Protein AF-0000000078798954 (afdb_homodimer)

Solvent-accessible surface area (backbone atoms only — not comparable to full-atom values): 11998 Å² total; per-residue (Å²): 131,78,80,70,76,71,85,32,37,26,30,42,37,41,38,50,44,61,58,60,88,45,74,67,35,38,48,46,46,52,49,44,52,50,53,41,43,74,72,61,33,40,80,77,45,95,49,29,32,35,30,84,22,79,26,63,68,54,39,49,54,54,51,52,52,54,65,71,58,51,46,78,61,37,38,41,35,39,41,69,43,43,54,67,51,55,64,60,29,46,28,21,54,20,81,40,82,37,83,62,72,49,76,73,53,55,58,67,75,98,131,78,81,69,80,70,82,40,39,27,31,41,39,41,38,49,46,62,57,61,87,44,73,68,34,38,48,47,47,52,50,44,52,51,53,41,44,75,72,59,32,40,80,77,42,94,50,28,31,36,31,85,23,79,27,64,66,56,39,48,55,54,51,52,53,54,64,72,59,51,46,79,61,36,37,39,34,38,39,69,43,42,54,67,51,54,64,60,28,48,27,21,53,19,82,40,80,38,81,61,70,50,76,72,54,56,56,68,76,99

Nearest PDB structures (foldseek):
  8q2n-assembly1_A  TM=9.046E-01  e=1.236E-08  Streptococcus thermophilus DGCC 7710
  5xvp-assembly1_E  TM=9.041E-01  e=3.745E-08  Enterococcus faecalis TX0027
  5zyf-assembly1_A  TM=8.960E-01  e=1.911E-07  Streptococcus pyogenes serotype M1
  6qxt-assembly1_W  TM=9.115E-01  e=2.324E-07  Streptococcus thermophilus
  8ia4-assembly1_B  TM=9.039E-01  e=5.789E-07  Treponema denticola ATCC 35405

pLDDT: mean 86.08, std 20.28, range [25.7, 98.62]

Organism: NCBI:txid997891

Structure (mmCIF, N/CA/C/O backbone):
data_AF-0000000078798954-model_v1
#
loop_
_entity.id
_entity.type
_entity.pdbx_description
1 polymer 'CRISPR-associated endoribonuclease Cas2'
#
loop_
_atom_site.group_PDB
_atom_site.id
_atom_site.type_symbol
_atom_site.label_atom_id
_atom_site.label_alt_id
_atom_site.label_comp_id
_atom_site.label_asym_id
_atom_site.label_entity_id
_atom_site.label_seq_id
_atom_site.pdbx_PDB_ins_code
_atom_site.Cartn_x
_atom_site.Cartn_y
_atom_site.Cartn_z
_atom_site.occupancy
_atom_site.B_iso_or_equiv
_atom_site.auth_seq_id
_atom_site.auth_comp_id
_atom_site.auth_asym_id
_atom_site.auth_atom_id
_atom_site.pdbx_PDB_model_num
ATOM 1 N N . MET A 1 1 ? -11.008 37.688 2.119 1 33.09 1 MET A N 1
ATOM 2 C CA . MET A 1 1 ? -10.711 36.781 1.025 1 33.09 1 MET A CA 1
ATOM 3 C C . MET A 1 1 ? -10.32 35.406 1.561 1 33.09 1 MET A C 1
ATOM 5 O O . MET A 1 1 ? -9.383 35.281 2.35 1 33.09 1 MET A O 1
ATOM 9 N N . ASP A 1 2 ? -11.297 34.469 1.824 1 34.78 2 ASP A N 1
ATOM 10 C CA . ASP A 1 2 ? -11.328 33.25 2.625 1 34.78 2 ASP A CA 1
ATOM 11 C C . ASP A 1 2 ? -10.172 32.312 2.264 1 34.78 2 ASP A C 1
ATOM 13 O O . ASP A 1 2 ? -9.844 32.156 1.088 1 34.78 2 ASP A O 1
ATOM 17 N N . ARG A 1 3 ? -9.008 32.375 2.84 1 40.38 3 ARG A N 1
ATOM 18 C CA . ARG A 1 3 ? -7.879 31.469 2.701 1 40.38 3 ARG A CA 1
ATOM 19 C C . ARG A 1 3 ? -8.344 30.078 2.279 1 40.38 3 ARG A C 1
ATOM 21 O O . ARG A 1 3 ? -9 29.375 3.053 1 40.38 3 ARG A O 1
ATOM 28 N N . PHE A 1 4 ? -8.812 29.875 1.09 1 40.47 4 PHE A N 1
ATOM 29 C CA . PHE A 1 4 ? -9.312 28.719 0.368 1 40.47 4 PHE A CA 1
ATOM 30 C C . PHE A 1 4 ? -8.617 27.438 0.839 1 40.47 4 PHE A C 1
ATOM 32 O O . PHE A 1 4 ? -7.426 27.453 1.146 1 40.47 4 PHE A O 1
ATOM 39 N N . SER A 1 5 ? -9.281 26.531 1.544 1 41.59 5 SER A N 1
ATOM 40 C CA . SER A 1 5 ? -9.047 25.203 2.125 1 41.59 5 SER A CA 1
ATOM 41 C C . SER A 1 5 ? -8.227 24.328 1.188 1 41.59 5 SER A C 1
ATOM 43 O O . SER A 1 5 ? -8.773 23.703 0.275 1 41.59 5 SER A O 1
ATOM 45 N N . GLU A 1 6 ? -7.508 24.891 0.322 1 42.75 6 GLU A N 1
ATOM 46 C CA . GLU A 1 6 ? -6.574 24.172 -0.541 1 42.75 6 GLU A CA 1
ATOM 47 C C . GLU A 1 6 ? -6.277 22.766 0.006 1 42.75 6 GLU A C 1
ATOM 49 O O . GLU A 1 6 ? -5.852 21.891 -0.737 1 42.75 6 GLU A O 1
ATOM 54 N N . TYR A 1 7 ? -5.945 22.719 1.283 1 50.19 7 TYR A N 1
ATOM 55 C CA . TYR A 1 7 ? -5.301 21.672 2.07 1 50.19 7 TYR A CA 1
ATOM 56 C C . TYR A 1 7 ? -6.129 20.391 2.059 1 50.19 7 TYR A C 1
ATOM 58 O O . TYR A 1 7 ? -5.902 19.484 2.869 1 50.19 7 TYR A O 1
ATOM 66 N N . ARG A 1 8 ? -7.383 20.438 1.379 1 60.72 8 ARG A N 1
ATOM 67 C CA . ARG A 1 8 ? -8.391 19.453 1.76 1 60.72 8 ARG A CA 1
ATOM 68 C C . ARG A 1 8 ? -8.375 18.266 0.805 1 60.72 8 ARG A C 1
ATOM 70 O O . ARG A 1 8 ? -9.164 17.328 0.959 1 60.72 8 ARG A O 1
ATOM 77 N N . ILE A 1 9 ? -7.605 18.453 -0.349 1 69.31 9 ILE A N 1
ATOM 78 C CA . ILE A 1 9 ? -7.641 17.312 -1.25 1 69.31 9 ILE A CA 1
ATOM 79 C C . ILE A 1 9 ? -6.859 16.156 -0.638 1 69.31 9 ILE A C 1
ATOM 81 O O . ILE A 1 9 ? -5.746 16.328 -0.14 1 69.31 9 ILE A O 1
ATOM 85 N N . MET A 1 10 ? -7.613 15.07 -0.651 1 90.44 10 MET A N 1
ATOM 86 C CA . MET A 1 10 ? -7 13.891 -0.046 1 90.44 10 MET A CA 1
ATOM 87 C C . MET A 1 10 ? -7.125 12.688 -0.967 1 90.44 10 MET A C 1
ATOM 89 O O . MET A 1 10 ? -7.883 12.711 -1.938 1 90.44 10 MET A O 1
ATOM 93 N N . TRP A 1 11 ? -6.164 11.859 -0.833 1 94.81 11 TRP A N 1
ATOM 94 C CA . TRP A 1 11 ? -6.223 10.547 -1.478 1 94.81 11 TRP A CA 1
ATOM 95 C C . TRP A 1 11 ? -6.574 9.461 -0.47 1 94.81 11 TRP A C 1
ATOM 97 O O . TRP A 1 11 ? -6.062 9.461 0.653 1 94.81 11 TRP A O 1
ATOM 107 N N . VAL A 1 12 ? -7.516 8.609 -0.979 1 97.5 12 VAL A N 1
ATOM 108 C CA . VAL A 1 12 ? -7.773 7.395 -0.216 1 97.5 12 VAL A CA 1
ATOM 109 C C . VAL A 1 12 ? -7.059 6.215 -0.87 1 97.5 12 VAL A C 1
ATOM 111 O O . VAL A 1 12 ? -7.191 5.992 -2.076 1 97.5 12 VAL A O 1
ATOM 114 N N . LEU A 1 13 ? -6.281 5.543 -0.102 1 98 13 LEU A N 1
ATOM 115 C CA . LEU A 1 13 ? -5.641 4.312 -0.547 1 98 13 LEU A CA 1
ATOM 116 C C . LEU A 1 13 ? -6.281 3.096 0.114 1 98 13 LEU A C 1
ATOM 118 O O . LEU A 1 13 ? -6.484 3.08 1.33 1 98 13 LEU A O 1
ATOM 122 N N . VAL A 1 14 ? -6.629 2.145 -0.672 1 98.5 14 VAL A N 1
ATOM 123 C CA . VAL A 1 14 ? -7.094 0.85 -0.186 1 98.5 14 VAL A CA 1
ATOM 124 C C . VAL A 1 14 ? -6.074 -0.231 -0.54 1 98.5 14 VAL A C 1
ATOM 126 O O . VAL A 1 14 ? -5.754 -0.43 -1.715 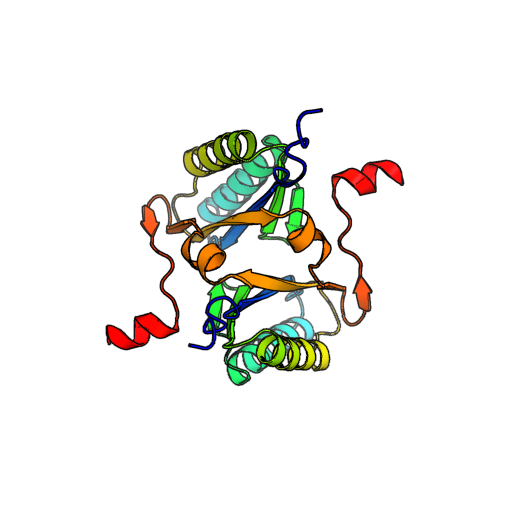1 98.5 14 VAL A O 1
ATOM 129 N N . LEU A 1 15 ? -5.512 -0.847 0.485 1 97.94 15 LEU A N 1
ATOM 130 C CA . LEU A 1 15 ? -4.582 -1.958 0.325 1 97.94 15 LEU A CA 1
ATOM 131 C C . LEU A 1 15 ? -5.188 -3.256 0.846 1 97.94 15 LEU A C 1
ATOM 133 O O . LEU A 1 15 ? -5.883 -3.256 1.866 1 97.94 15 LEU A O 1
ATOM 137 N N . PHE A 1 16 ? -4.957 -4.332 0.118 1 98 16 PHE A N 1
ATOM 138 C CA . PHE A 1 16 ? -5.582 -5.551 0.618 1 98 16 PHE A CA 1
ATOM 139 C C . PHE A 1 16 ? -4.73 -6.77 0.278 1 98 16 PHE A C 1
ATOM 141 O O . PHE A 1 16 ? -3.943 -6.742 -0.669 1 98 16 PHE A O 1
ATOM 148 N N . ASP A 1 17 ? -4.859 -7.742 1.112 1 97.06 17 ASP A N 1
ATOM 149 C CA . ASP A 1 17 ? -4.324 -9.094 0.973 1 97.06 17 ASP A CA 1
ATOM 150 C C . ASP A 1 17 ? -5.422 -10.141 1.156 1 97.06 17 ASP A C 1
ATOM 152 O O . ASP A 1 17 ? -5.777 -10.477 2.285 1 97.06 17 ASP A O 1
ATOM 156 N N . LEU A 1 18 ? -5.883 -10.594 0.022 1 97.5 18 LEU A N 1
ATOM 157 C CA . LEU A 1 18 ? -7.027 -11.5 0.031 1 97.5 18 LEU A CA 1
ATOM 158 C C . LEU A 1 18 ? -6.629 -12.883 -0.473 1 97.5 18 LEU A C 1
ATOM 160 O O . LEU A 1 18 ? -5.828 -13 -1.403 1 97.5 18 LEU A O 1
ATOM 164 N N . PRO A 1 19 ? -7.176 -13.883 0.14 1 96.88 19 PRO A N 1
ATOM 165 C CA . PRO A 1 19 ? -6.895 -15.227 -0.371 1 96.88 19 PRO A CA 1
ATOM 166 C C . PRO A 1 19 ? -7.508 -15.477 -1.747 1 96.88 19 PRO A C 1
ATOM 168 O O . PRO A 1 19 ? -8.531 -14.875 -2.09 1 96.88 19 PRO A O 1
ATOM 171 N N . THR A 1 20 ? -6.824 -16.281 -2.508 1 95.88 20 THR A N 1
ATOM 172 C CA . THR A 1 20 ? -7.336 -16.594 -3.84 1 95.88 20 THR A CA 1
ATOM 173 C C . THR A 1 20 ? -7.188 -18.078 -4.145 1 95.88 20 THR A C 1
ATOM 175 O O . THR A 1 20 ? -7.113 -18.469 -5.309 1 95.88 20 THR A O 1
ATOM 178 N N . GLU A 1 21 ? -7.102 -18.906 -3.248 1 94.75 21 GLU A N 1
ATOM 179 C CA . GLU A 1 21 ? -6.797 -20.328 -3.393 1 94.75 21 GLU A CA 1
ATOM 180 C C . GLU A 1 21 ? -8.023 -21.125 -3.828 1 94.75 21 GLU A C 1
ATOM 182 O O . GLU A 1 21 ? -7.906 -22.156 -4.477 1 94.75 21 GLU A O 1
ATOM 187 N N . THR A 1 22 ? -9.203 -20.734 -3.424 1 97.19 22 THR A N 1
ATOM 188 C CA . THR A 1 22 ? -10.445 -21.422 -3.783 1 97.19 22 THR A CA 1
ATOM 189 C C . THR A 1 22 ? -11.266 -20.578 -4.75 1 97.19 22 THR A C 1
ATOM 191 O O . THR A 1 22 ? -11.008 -19.375 -4.906 1 97.19 22 THR A O 1
ATOM 194 N N . LYS A 1 23 ? -12.188 -21.203 -5.465 1 97.12 23 LYS A N 1
ATOM 195 C CA . LYS A 1 23 ? -13.086 -20.484 -6.363 1 97.12 23 LYS A CA 1
ATOM 196 C C . LYS A 1 23 ? -13.828 -19.375 -5.621 1 97.12 23 LYS A C 1
ATOM 198 O O . LYS A 1 23 ? -14 -18.266 -6.152 1 97.12 23 LYS A O 1
ATOM 203 N N . LYS A 1 24 ? -14.266 -19.688 -4.461 1 97.19 24 LYS A N 1
ATOM 204 C CA . LYS A 1 24 ? -14.977 -18.703 -3.637 1 97.19 24 LYS A CA 1
ATOM 205 C C . LYS A 1 24 ? -14.086 -17.516 -3.303 1 97.19 24 LYS A C 1
ATOM 207 O O . LYS A 1 24 ? -14.531 -16.359 -3.373 1 97.19 24 LYS A O 1
ATOM 212 N N . ASP A 1 25 ? -12.867 -17.797 -2.908 1 96.69 25 ASP A N 1
ATOM 213 C CA . ASP A 1 25 ? -11.914 -16.734 -2.588 1 96.69 25 ASP A CA 1
ATOM 214 C C . ASP A 1 25 ? -11.656 -15.844 -3.801 1 96.69 25 ASP A C 1
ATOM 216 O O . ASP A 1 25 ? -11.602 -14.617 -3.676 1 96.69 25 ASP A O 1
ATOM 220 N N . LYS A 1 26 ? -11.484 -16.484 -4.934 1 97.5 26 LYS A N 1
ATOM 221 C CA . LYS A 1 26 ? -11.219 -15.742 -6.164 1 97.5 26 LYS A CA 1
ATOM 222 C C . LYS A 1 26 ? -12.391 -14.828 -6.512 1 97.5 26 LYS A C 1
ATOM 224 O O . LYS A 1 26 ? -12.195 -13.695 -6.949 1 97.5 26 LYS A O 1
ATOM 229 N N . LYS A 1 27 ? -13.539 -15.336 -6.379 1 98.12 27 LYS A N 1
ATOM 230 C CA . LYS A 1 27 ? -14.727 -14.531 -6.641 1 98.12 27 LYS A CA 1
ATOM 231 C C . LYS A 1 27 ? -14.789 -13.328 -5.695 1 98.12 27 LYS A C 1
ATOM 233 O O . LYS A 1 27 ? -15.07 -12.211 -6.125 1 98.12 27 LYS A O 1
ATOM 238 N N . ALA A 1 28 ? -14.562 -13.547 -4.402 1 97.5 28 ALA A N 1
ATOM 239 C CA . ALA A 1 28 ? -14.578 -12.469 -3.424 1 97.5 28 ALA A CA 1
ATOM 240 C C . ALA A 1 28 ? -13.547 -11.398 -3.777 1 97.5 28 ALA A C 1
ATOM 242 O O . ALA A 1 28 ? -13.82 -10.203 -3.66 1 97.5 28 ALA A O 1
ATOM 243 N N . TYR A 1 29 ? -12.438 -11.875 -4.176 1 97.81 29 TYR A N 1
ATOM 244 C CA . TYR A 1 29 ? -11.367 -10.992 -4.625 1 97.81 29 TYR A CA 1
ATOM 245 C C . TYR A 1 29 ? -11.82 -10.141 -5.809 1 97.81 29 TYR A C 1
ATOM 247 O O . TYR A 1 29 ? -11.672 -8.922 -5.797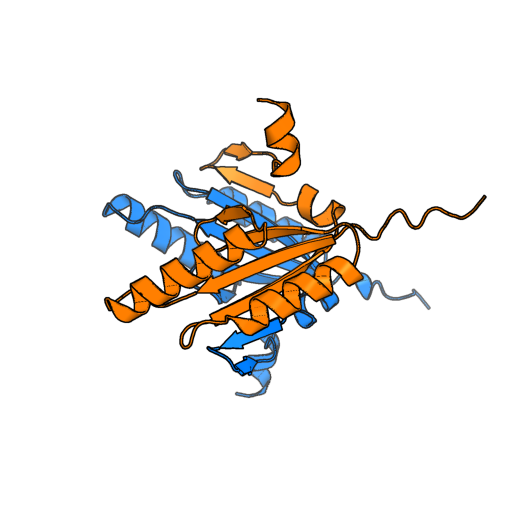 1 97.81 29 TYR A O 1
ATOM 255 N N . THR A 1 30 ? -12.312 -10.812 -6.801 1 98.06 30 THR A N 1
ATOM 256 C CA . THR A 1 30 ? -12.766 -10.141 -8.016 1 98.06 30 THR A CA 1
ATOM 257 C C . THR A 1 30 ? -13.891 -9.156 -7.707 1 98.06 30 THR A C 1
ATOM 259 O O . THR A 1 30 ? -13.883 -8.023 -8.195 1 98.06 30 THR A O 1
ATOM 262 N N . ASP A 1 31 ? -14.82 -9.57 -6.906 1 98.38 31 ASP A N 1
ATOM 263 C CA . ASP A 1 31 ? -15.93 -8.703 -6.527 1 98.38 31 ASP A CA 1
ATOM 264 C C . ASP A 1 31 ? -15.43 -7.461 -5.793 1 98.38 31 ASP A C 1
ATOM 266 O O . ASP A 1 31 ? -15.914 -6.355 -6.035 1 98.38 31 ASP A O 1
ATOM 270 N N . PHE A 1 32 ? -14.523 -7.672 -4.883 1 98.5 32 PHE A N 1
ATOM 271 C CA . PHE A 1 32 ? -13.969 -6.551 -4.129 1 98.5 32 PHE A CA 1
ATOM 272 C C . PHE A 1 32 ? -13.352 -5.523 -5.066 1 98.5 32 PHE A C 1
ATOM 274 O O . PHE A 1 32 ? -13.641 -4.328 -4.961 1 98.5 32 PHE A O 1
ATOM 281 N N . ARG A 1 33 ? -12.57 -6.004 -5.98 1 98.19 33 ARG A N 1
ATOM 282 C CA . ARG A 1 33 ? -11.922 -5.133 -6.949 1 98.19 33 ARG A CA 1
ATOM 283 C C . ARG A 1 33 ? -12.953 -4.383 -7.789 1 98.19 33 ARG A C 1
ATOM 285 O O . ARG A 1 33 ? -12.82 -3.178 -8.008 1 98.19 33 ARG A O 1
ATOM 292 N N . LYS A 1 34 ? -13.891 -5.098 -8.266 1 98.5 34 LYS A N 1
ATOM 293 C CA . LYS A 1 34 ? -14.93 -4.492 -9.102 1 98.5 34 LYS A CA 1
ATOM 294 C C . LYS A 1 34 ? -15.695 -3.424 -8.328 1 98.5 34 LYS A C 1
ATOM 296 O O . LYS A 1 34 ? -16.016 -2.367 -8.875 1 98.5 34 LYS A O 1
ATOM 301 N N . ASN A 1 35 ? -16.031 -3.689 -7.078 1 98.62 35 ASN A N 1
ATOM 302 C CA . ASN A 1 35 ? -16.734 -2.719 -6.25 1 98.62 35 ASN A CA 1
ATOM 303 C C . ASN A 1 35 ? -15.914 -1.45 -6.047 1 98.62 35 ASN A C 1
ATOM 305 O O . ASN A 1 35 ? -16.453 -0.344 -6.059 1 98.62 35 ASN A O 1
ATOM 309 N N . LEU A 1 36 ? -14.602 -1.641 -5.84 1 98.56 36 LEU A N 1
ATOM 310 C CA . LEU A 1 36 ? -13.719 -0.484 -5.727 1 98.56 36 LEU A CA 1
ATOM 311 C C . LEU A 1 36 ? -13.758 0.354 -7 1 98.56 36 LEU A C 1
ATOM 313 O O . LEU A 1 36 ? -13.914 1.576 -6.941 1 98.56 36 LEU A O 1
ATOM 317 N N . GLN A 1 37 ? -13.648 -0.293 -8.117 1 98.19 37 GLN A N 1
ATOM 318 C CA . GLN A 1 37 ? -13.641 0.393 -9.406 1 98.19 37 GLN A CA 1
ATOM 319 C C . GLN A 1 37 ? -14.961 1.104 -9.664 1 98.19 37 GLN A C 1
ATOM 321 O O . GLN A 1 37 ? -14.977 2.23 -10.164 1 98.19 37 GLN A O 1
ATOM 326 N N . LYS A 1 38 ? -16.016 0.472 -9.32 1 98.12 38 LYS A N 1
ATOM 327 C CA . LYS A 1 38 ? -17.344 1.062 -9.492 1 98.12 38 LYS A CA 1
ATOM 328 C C . LYS A 1 38 ? -17.469 2.348 -8.68 1 98.12 38 LYS A C 1
ATOM 330 O O . LYS A 1 38 ? -18.203 3.264 -9.07 1 98.12 38 LYS A O 1
ATOM 335 N N . ASP A 1 39 ? -16.75 2.379 -7.578 1 97.81 39 ASP A N 1
ATOM 336 C CA . ASP A 1 39 ? -16.844 3.547 -6.707 1 97.81 39 ASP A CA 1
ATOM 337 C C . ASP A 1 39 ? -15.812 4.605 -7.109 1 97.81 39 ASP A C 1
ATOM 339 O O . ASP A 1 39 ? -15.594 5.574 -6.375 1 97.81 39 ASP A O 1
ATOM 343 N N . GLY A 1 40 ? -15.047 4.336 -8.148 1 97.19 40 GLY A N 1
ATOM 344 C CA . GLY A 1 40 ? -14.18 5.363 -8.703 1 97.19 40 GLY A CA 1
ATOM 345 C C . GLY A 1 40 ? -12.727 5.199 -8.312 1 97.19 40 GLY A C 1
ATOM 346 O O . GLY A 1 40 ? -11.898 6.062 -8.602 1 97.19 40 GLY A O 1
ATOM 347 N N . PHE A 1 41 ? -12.461 4.137 -7.602 1 98 41 PHE A N 1
ATOM 348 C CA . PHE A 1 41 ? -11.055 3.859 -7.328 1 98 41 PHE A CA 1
ATOM 349 C C . PHE A 1 41 ? -10.336 3.4 -8.594 1 98 41 PHE A C 1
ATOM 351 O O . PHE A 1 41 ? -10.922 2.695 -9.422 1 98 41 PHE A O 1
ATOM 358 N N . THR A 1 42 ? -9.109 3.74 -8.672 1 97.25 42 THR A N 1
ATOM 359 C CA . THR A 1 42 ? -8.258 3.293 -9.766 1 97.25 42 THR A CA 1
ATOM 360 C C . THR A 1 42 ? -7.18 2.344 -9.258 1 97.25 42 THR A C 1
ATOM 362 O O . THR A 1 42 ? -6.617 2.553 -8.18 1 97.25 42 THR A O 1
ATOM 365 N N . MET A 1 43 ? -6.965 1.386 -10.117 1 96.69 43 MET A N 1
ATOM 366 C CA . MET A 1 43 ? -5.922 0.43 -9.75 1 96.69 43 MET A CA 1
ATOM 367 C C . MET A 1 43 ? -4.539 1.069 -9.836 1 96.69 43 MET A C 1
ATOM 369 O O . MET A 1 43 ? -4.133 1.528 -10.906 1 96.69 43 MET A O 1
ATOM 373 N N . PHE A 1 44 ? -3.82 1.104 -8.734 1 95.19 44 PHE A N 1
ATOM 374 C CA . PHE A 1 44 ? -2.447 1.588 -8.664 1 95.19 44 PHE A CA 1
ATOM 375 C C . PHE A 1 44 ? -1.46 0.436 -8.812 1 95.19 44 PHE A C 1
ATOM 377 O O . PHE A 1 44 ? -0.472 0.548 -9.547 1 95.19 44 PHE A O 1
ATOM 384 N N . GLN A 1 45 ? -1.727 -0.619 -8.086 1 94.94 45 GLN A N 1
ATOM 385 C CA . GLN A 1 45 ? -1.129 -1.947 -8.164 1 94.94 45 GLN A CA 1
ATOM 386 C C . GLN A 1 45 ? -2.186 -3.037 -8.008 1 94.94 45 GLN A C 1
ATOM 388 O O . GLN A 1 45 ? -3.35 -2.742 -7.723 1 94.94 45 GLN A O 1
ATOM 393 N N . PHE A 1 46 ? -1.781 -4.238 -8.164 1 93.5 46 PHE A N 1
ATOM 394 C CA . PHE A 1 46 ? -2.77 -5.309 -8.172 1 93.5 46 PHE A CA 1
ATOM 395 C C . PHE A 1 46 ? -3.586 -5.301 -6.883 1 93.5 46 PHE A C 1
ATOM 397 O O . PHE A 1 46 ? -4.781 -5.602 -6.898 1 93.5 46 PHE A O 1
ATOM 404 N N . SER A 1 47 ? -2.973 -4.961 -5.785 1 96 47 SER A N 1
ATOM 405 C CA . SER A 1 47 ? -3.707 -5.023 -4.523 1 96 47 SER A CA 1
ATOM 406 C C . SER A 1 47 ? -3.771 -3.656 -3.854 1 96 47 SER A C 1
ATOM 408 O O . SER A 1 47 ? -3.973 -3.562 -2.643 1 96 47 SER A O 1
ATOM 410 N N . ILE A 1 48 ? -3.586 -2.666 -4.625 1 97.44 48 ILE A N 1
ATOM 411 C CA . ILE A 1 48 ? -3.652 -1.305 -4.109 1 97.44 48 ILE A CA 1
ATOM 412 C C . ILE A 1 48 ? -4.477 -0.433 -5.055 1 97.44 48 ILE A C 1
ATOM 414 O O . ILE A 1 48 ? -4.148 -0.311 -6.238 1 97.44 48 ILE A O 1
ATOM 418 N N . TYR A 1 49 ? -5.484 0.17 -4.527 1 98.19 49 TYR A N 1
ATOM 419 C CA . TYR A 1 49 ? -6.348 1.078 -5.273 1 98.19 49 TYR A CA 1
ATOM 420 C C . TYR A 1 49 ? -6.363 2.461 -4.637 1 98.19 49 TYR A C 1
ATOM 422 O O . TYR A 1 49 ? -6.273 2.59 -3.414 1 98.19 49 TYR A O 1
ATOM 430 N N . VAL A 1 50 ? -6.512 3.453 -5.48 1 97.75 50 VAL A N 1
ATOM 431 C CA . VAL A 1 50 ? -6.453 4.824 -4.98 1 97.75 50 VAL A CA 1
ATOM 432 C C . VAL A 1 50 ? -7.613 5.633 -5.551 1 97.75 50 VAL A C 1
ATOM 434 O O . VAL A 1 50 ? -8.102 5.344 -6.645 1 97.75 50 VAL A O 1
ATOM 437 N N . ARG A 1 51 ? -7.992 6.645 -4.816 1 97 51 ARG A N 1
ATOM 438 C CA . ARG A 1 51 ? -9.047 7.555 -5.242 1 97 51 ARG A CA 1
ATOM 439 C C . ARG A 1 51 ? -8.781 8.977 -4.754 1 97 51 ARG A C 1
ATOM 441 O O . ARG A 1 51 ? -8.562 9.195 -3.561 1 97 51 ARG A O 1
ATOM 448 N N . HIS A 1 52 ? -8.82 9.82 -5.719 1 95.56 52 HIS A N 1
ATOM 449 C CA . HIS A 1 52 ? -8.727 11.234 -5.371 1 95.56 52 HIS A CA 1
ATOM 450 C C . HIS A 1 52 ? -10.047 11.75 -4.809 1 95.56 52 HIS A C 1
ATOM 452 O O . HIS A 1 52 ? -11.117 11.43 -5.332 1 95.56 52 HIS A O 1
ATOM 458 N N . CYS A 1 53 ? -9.977 12.406 -3.734 1 94.88 53 CYS A N 1
ATOM 459 C CA . CYS A 1 53 ? -11.156 12.977 -3.098 1 94.88 53 CYS A CA 1
ATOM 460 C C . CYS A 1 53 ? -10.984 14.477 -2.887 1 94.88 53 CYS A C 1
ATOM 462 O O . CYS A 1 53 ? -9.945 14.93 -2.406 1 94.88 53 CYS A O 1
ATOM 464 N N . ALA A 1 54 ? -12.008 15.242 -3.141 1 90.19 54 ALA A N 1
ATOM 465 C CA . ALA A 1 54 ? -11.969 16.703 -3.129 1 90.19 54 ALA A CA 1
ATOM 466 C C . ALA A 1 54 ? -11.898 17.234 -1.701 1 90.19 54 ALA A C 1
ATOM 468 O O . ALA A 1 54 ? -11.5 18.375 -1.48 1 90.19 54 ALA A O 1
ATOM 469 N N . SER A 1 55 ? -12.375 16.406 -0.742 1 88.31 55 SER A N 1
ATOM 470 C CA . SER A 1 55 ? -12.391 16.828 0.654 1 88.31 55 SER A CA 1
ATOM 471 C C . SER A 1 55 ? -12.336 15.633 1.597 1 88.31 55 SER A C 1
ATOM 473 O O . SER A 1 55 ? -12.492 14.492 1.166 1 88.31 55 SER A O 1
ATOM 475 N N . SER A 1 56 ? -12.031 15.953 2.832 1 89.56 56 SER A N 1
ATOM 476 C CA . SER A 1 56 ? -12.039 14.914 3.857 1 89.56 56 SER A CA 1
ATOM 477 C C . SER A 1 56 ? -13.422 14.289 4.008 1 89.56 56 SER A C 1
ATOM 479 O O . SER A 1 56 ? -13.547 13.094 4.277 1 89.56 56 SER A O 1
ATOM 481 N N . GLU A 1 57 ? -14.453 15.117 3.891 1 91.44 57 GLU A N 1
ATOM 482 C CA . GLU A 1 57 ? -15.82 14.602 3.971 1 91.44 57 GLU A CA 1
ATOM 483 C C . GLU A 1 57 ? -16.109 13.625 2.836 1 91.44 57 GLU A C 1
ATOM 485 O O . GLU A 1 57 ? -16.734 12.586 3.049 1 91.44 57 GLU A O 1
ATOM 490 N N . ASN A 1 58 ? -15.711 14.047 1.651 1 94.38 58 ASN A N 1
ATOM 491 C CA . ASN A 1 58 ? -15.852 13.156 0.5 1 94.38 58 ASN A CA 1
ATOM 492 C C . ASN A 1 58 ? -15.102 11.844 0.706 1 94.38 58 ASN A C 1
ATOM 494 O O . ASN A 1 58 ? -15.617 10.773 0.383 1 94.38 58 ASN A O 1
ATOM 498 N N . ALA A 1 59 ? -13.898 11.961 1.214 1 95.06 59 ALA A N 1
ATOM 499 C CA . ALA A 1 59 ? -13.094 10.781 1.504 1 95.06 59 ALA A CA 1
ATOM 500 C C . ALA A 1 59 ? -13.82 9.852 2.477 1 95.06 59 ALA A C 1
ATOM 502 O O . ALA A 1 59 ? -13.859 8.633 2.271 1 95.06 59 ALA A O 1
ATOM 503 N N . THR A 1 60 ? -14.398 10.398 3.479 1 95.12 60 THR A N 1
ATOM 504 C CA . THR A 1 60 ? -15.094 9.625 4.5 1 95.12 60 THR A CA 1
ATOM 505 C C . THR A 1 60 ? -16.266 8.852 3.891 1 95.12 60 THR A C 1
ATOM 507 O O . THR A 1 60 ? -16.516 7.711 4.27 1 95.12 60 THR A O 1
ATOM 510 N N . VAL A 1 61 ? -16.969 9.445 2.979 1 96.69 61 VAL A N 1
ATOM 511 C CA . VAL A 1 61 ? -18.078 8.797 2.291 1 96.69 61 VAL A CA 1
ATOM 512 C C . VAL A 1 61 ? -17.578 7.535 1.587 1 96.69 61 VAL A C 1
ATOM 514 O O . VAL A 1 61 ? -18.172 6.457 1.735 1 96.69 61 VAL A O 1
ATOM 517 N N . HIS A 1 62 ? -16.5 7.695 0.866 1 97.5 62 HIS A N 1
ATOM 518 C CA . HIS A 1 62 ? -15.977 6.566 0.103 1 97.5 62 HIS A CA 1
ATOM 519 C C . HIS A 1 62 ? -15.336 5.531 1.019 1 97.5 62 HIS A C 1
ATOM 521 O O . HIS A 1 62 ? -15.414 4.328 0.753 1 97.5 62 HIS A O 1
ATOM 527 N N . ILE A 1 63 ? -14.711 5.938 2.062 1 97.25 63 ILE A N 1
ATOM 528 C CA . ILE A 1 63 ? -14.172 5.016 3.051 1 97.25 63 ILE A CA 1
ATOM 529 C C . ILE A 1 63 ? -15.297 4.172 3.645 1 97.25 63 ILE A C 1
ATOM 531 O O . ILE A 1 63 ? -15.18 2.945 3.738 1 97.25 63 ILE A O 1
ATOM 535 N N . ASN A 1 64 ? -16.375 4.832 3.982 1 97.5 64 ASN A N 1
ATOM 536 C CA . ASN A 1 64 ? -17.516 4.117 4.539 1 97.5 64 ASN A CA 1
ATOM 537 C C . ASN A 1 64 ? -18.109 3.133 3.535 1 97.5 64 ASN A C 1
ATOM 539 O O . ASN A 1 64 ? -18.547 2.047 3.912 1 97.5 64 ASN A O 1
ATOM 543 N N . ARG A 1 65 ? -18.156 3.527 2.332 1 97.88 65 ARG A N 1
ATOM 544 C CA . ARG A 1 65 ? -18.641 2.625 1.293 1 97.88 65 ARG A CA 1
ATOM 545 C C . ARG A 1 65 ? -17.75 1.392 1.179 1 97.88 65 ARG A C 1
ATOM 547 O O . ARG A 1 65 ? -18.25 0.266 1.102 1 97.88 65 ARG A O 1
ATOM 554 N N . VAL A 1 66 ? -16.469 1.556 1.154 1 98.25 66 VAL A N 1
ATOM 555 C CA . VAL A 1 66 ? -15.555 0.42 1.111 1 98.25 66 VAL A CA 1
ATOM 556 C C . VAL A 1 66 ? -15.836 -0.516 2.285 1 98.25 66 VAL A C 1
ATOM 558 O O . VAL A 1 66 ? -15.883 -1.736 2.115 1 98.25 66 VAL A O 1
ATOM 561 N N . LYS A 1 67 ? -16.047 0.068 3.436 1 97.25 67 LYS A N 1
ATOM 562 C CA . LYS A 1 67 ? -16.281 -0.716 4.645 1 97.25 67 LYS A CA 1
ATOM 563 C C . LYS A 1 67 ? -17.562 -1.54 4.523 1 97.25 67 LYS A C 1
ATOM 565 O O . LYS A 1 67 ? -17.688 -2.59 5.156 1 97.25 67 LYS A O 1
ATOM 570 N N . SER A 1 68 ? -18.438 -1.123 3.721 1 97.5 68 SER A N 1
ATOM 571 C CA . SER A 1 68 ? -19.75 -1.77 3.613 1 97.5 68 SER A CA 1
ATOM 572 C C . SER A 1 68 ? -19.656 -3.049 2.787 1 97.5 68 SER A C 1
ATOM 574 O O . SER A 1 68 ? -20.562 -3.887 2.838 1 97.5 68 SER A O 1
ATOM 576 N N . PHE A 1 69 ? -18.578 -3.227 1.996 1 97.88 69 PHE A N 1
ATOM 577 C CA . PHE A 1 69 ? -18.5 -4.43 1.175 1 97.88 69 PHE A CA 1
ATOM 578 C C . PHE A 1 69 ? -17.188 -5.156 1.391 1 97.88 69 PHE A C 1
ATOM 580 O O . PHE A 1 69 ? -16.641 -5.758 0.462 1 97.88 69 PHE A O 1
ATOM 587 N N . LEU A 1 70 ? -16.656 -5.078 2.537 1 97.75 70 LEU A N 1
ATOM 588 C CA . LEU A 1 70 ? -15.43 -5.785 2.885 1 97.75 70 LEU A CA 1
ATOM 589 C C . LEU A 1 70 ? -15.586 -7.289 2.674 1 97.75 70 LEU A C 1
ATOM 591 O O . LEU A 1 70 ? -16.641 -7.848 2.959 1 97.75 70 LEU A O 1
ATOM 595 N N . PRO A 1 71 ? -14.562 -7.91 2.146 1 97.31 71 PRO A N 1
ATOM 596 C CA . PRO A 1 71 ? -14.625 -9.367 1.996 1 97.31 71 PRO A CA 1
ATOM 597 C C . PRO A 1 71 ? -14.617 -10.094 3.336 1 97.31 71 PRO A C 1
ATOM 599 O O . PRO A 1 71 ? -14.203 -9.531 4.352 1 97.31 71 PRO A O 1
ATOM 602 N N . GLU A 1 72 ? -15.031 -11.328 3.311 1 95.25 72 GLU A N 1
ATOM 603 C CA . GLU A 1 72 ? -15.148 -12.133 4.523 1 95.25 72 GLU A CA 1
ATOM 604 C C . GLU A 1 72 ? -13.773 -12.531 5.059 1 95.25 72 GLU A C 1
ATOM 606 O O . GLU A 1 72 ? -13.578 -12.641 6.27 1 95.25 72 GLU A O 1
ATOM 611 N N . TYR A 1 73 ? -12.836 -12.773 4.164 1 95.62 73 TYR A N 1
ATOM 612 C CA . TYR A 1 73 ? -11.5 -13.203 4.559 1 95.62 73 TYR A CA 1
ATOM 613 C C . TYR A 1 73 ? -10.438 -12.281 3.979 1 95.62 73 TYR A C 1
ATOM 615 O O . TYR A 1 73 ? -10.648 -11.648 2.941 1 95.62 73 TYR A O 1
ATOM 623 N N . GLY A 1 74 ? -9.32 -12.273 4.691 1 96.38 74 GLY A N 1
ATOM 624 C CA . GLY A 1 74 ? -8.219 -11.445 4.223 1 96.38 74 GLY A CA 1
ATOM 625 C C . GLY A 1 74 ? -8.055 -10.164 5.012 1 96.38 74 GLY A C 1
ATOM 626 O O . GLY A 1 74 ? -8.727 -9.961 6.023 1 96.38 74 GLY A O 1
ATOM 627 N N . GLN A 1 75 ? -7.133 -9.406 4.629 1 96.69 75 GLN A N 1
ATOM 628 C CA . GLN A 1 75 ? -6.82 -8.141 5.297 1 96.69 75 GLN A CA 1
ATOM 629 C C . GLN A 1 75 ? -7.039 -6.961 4.359 1 96.69 75 GLN A C 1
ATOM 631 O O . GLN A 1 75 ? -6.625 -6.996 3.199 1 96.69 75 GLN A O 1
ATOM 636 N N . VAL A 1 76 ? -7.738 -5.945 4.859 1 97.75 76 VAL A N 1
ATOM 637 C CA . VAL A 1 76 ? -7.938 -4.703 4.121 1 97.75 76 VAL A CA 1
ATOM 638 C C . VAL A 1 76 ? -7.484 -3.516 4.965 1 97.75 76 VAL A C 1
ATOM 640 O O . VAL A 1 76 ? -7.859 -3.4 6.137 1 97.75 76 VAL A O 1
ATOM 643 N N . GLY A 1 77 ? -6.668 -2.711 4.43 1 97.19 77 GLY A N 1
ATOM 644 C CA . GLY A 1 77 ? -6.266 -1.45 5.031 1 97.19 77 GLY A CA 1
ATOM 645 C C . GLY A 1 77 ? -6.742 -0.239 4.254 1 97.19 77 GLY A C 1
ATOM 646 O O . GLY A 1 77 ? -6.727 -0.243 3.02 1 97.19 77 GLY A O 1
ATOM 647 N N . ILE A 1 78 ? -7.152 0.757 4.961 1 97.62 78 ILE A N 1
ATOM 648 C CA . ILE A 1 78 ? -7.574 2.012 4.348 1 97.62 78 ILE A CA 1
ATOM 649 C C . ILE A 1 78 ? -6.812 3.176 4.98 1 97.62 78 ILE A C 1
ATOM 651 O O . ILE A 1 78 ? -6.742 3.289 6.203 1 97.62 78 ILE A O 1
ATOM 655 N N . MET A 1 79 ? -6.227 4 4.148 1 95.94 79 MET A N 1
ATOM 656 C CA . MET A 1 79 ? -5.504 5.152 4.684 1 95.94 79 MET A CA 1
ATOM 657 C C . MET A 1 79 ? -5.711 6.379 3.805 1 95.94 79 MET A C 1
ATOM 659 O O . MET A 1 79 ? -6.043 6.258 2.625 1 95.94 79 MET A O 1
ATOM 663 N N . CYS A 1 80 ? -5.48 7.5 4.418 1 94.75 80 CYS A N 1
ATOM 664 C CA . CYS A 1 80 ? -5.582 8.773 3.715 1 94.75 80 CYS A CA 1
ATOM 665 C C . CYS A 1 80 ? -4.238 9.5 3.709 1 94.75 80 CYS A C 1
ATOM 667 O O . CYS A 1 80 ? -3.549 9.547 4.727 1 94.75 80 CYS A O 1
ATOM 669 N N . ILE A 1 81 ? -3.92 10.039 2.609 1 93.25 81 ILE A N 1
ATOM 670 C CA . ILE A 1 81 ? -2.727 10.875 2.496 1 93.25 81 ILE A CA 1
ATOM 671 C C . ILE A 1 81 ? -3.059 12.148 1.728 1 93.25 81 ILE A C 1
ATOM 673 O O . ILE A 1 81 ? -4.09 12.227 1.057 1 93.25 81 ILE A O 1
ATOM 677 N N . THR A 1 82 ? -2.221 13.094 1.856 1 90.44 82 THR A N 1
ATOM 678 C CA . THR A 1 82 ? -2.453 14.359 1.175 1 90.44 82 THR A CA 1
ATOM 679 C C . THR A 1 82 ? -2.051 14.266 -0.294 1 90.44 82 THR A C 1
ATOM 681 O O . THR A 1 82 ? -1.333 13.344 -0.689 1 90.44 82 THR A O 1
ATOM 684 N N . ASP A 1 83 ? -2.502 15.172 -1.072 1 90.44 83 ASP A N 1
ATOM 685 C CA . ASP A 1 83 ? -2.088 15.258 -2.469 1 90.44 83 ASP A CA 1
ATOM 686 C C . ASP A 1 83 ? -0.571 15.383 -2.586 1 90.44 83 ASP A C 1
ATOM 688 O O . ASP A 1 83 ? 0.04 14.797 -3.479 1 90.44 83 ASP A O 1
ATOM 692 N N . LYS A 1 84 ? -0.016 16.125 -1.739 1 89.12 84 LYS A N 1
ATOM 693 C CA . LYS A 1 84 ? 1.434 16.297 -1.732 1 89.12 84 LYS A CA 1
ATOM 694 C C . LYS A 1 84 ? 2.145 14.969 -1.472 1 89.12 84 LYS A C 1
ATOM 696 O O . LYS A 1 84 ? 3.125 14.641 -2.143 1 89.12 84 LYS A O 1
ATOM 701 N N . GLN A 1 85 ? 1.661 14.25 -0.536 1 90 85 GLN A N 1
ATOM 702 C CA . GLN A 1 85 ? 2.24 12.953 -0.2 1 90 85 GLN A CA 1
ATOM 703 C C . GLN A 1 85 ? 2.107 11.977 -1.362 1 90 85 GLN A C 1
ATOM 705 O O . GLN A 1 85 ? 3.021 11.188 -1.63 1 90 85 GLN A O 1
ATOM 710 N N . PHE A 1 86 ? 0.971 12.023 -1.978 1 93 86 PHE A N 1
ATOM 711 C CA . PHE A 1 86 ? 0.76 11.141 -3.121 1 93 86 PHE A CA 1
ATOM 712 C C . PHE A 1 86 ? 1.742 11.469 -4.242 1 93 86 PHE A C 1
ATOM 714 O O . PHE A 1 86 ? 2.373 10.57 -4.797 1 93 86 PHE A O 1
ATOM 721 N N . ALA A 1 87 ? 1.874 12.734 -4.543 1 90.25 87 ALA A N 1
ATOM 722 C CA . ALA A 1 87 ? 2.773 13.18 -5.605 1 90.25 87 ALA A CA 1
ATOM 723 C C . ALA A 1 87 ? 4.223 12.844 -5.273 1 90.25 87 ALA A C 1
ATOM 725 O O . ALA A 1 87 ? 5.062 12.727 -6.168 1 90.25 87 ALA A O 1
ATOM 726 N N . ALA A 1 88 ? 4.504 12.695 -3.994 1 91.62 88 ALA A N 1
ATOM 727 C CA . ALA A 1 88 ? 5.875 12.469 -3.541 1 91.62 88 ALA A CA 1
ATOM 728 C C . ALA A 1 88 ? 6.219 10.984 -3.562 1 91.62 88 ALA A C 1
ATOM 730 O O . ALA A 1 88 ? 7.359 10.602 -3.301 1 91.62 88 ALA A O 1
ATOM 731 N N . ILE A 1 89 ? 5.25 10.109 -3.84 1 94.56 89 ILE A N 1
ATOM 732 C CA . ILE A 1 89 ? 5.539 8.688 -3.949 1 94.56 89 ILE A CA 1
ATOM 733 C C . ILE A 1 89 ? 6.566 8.453 -5.055 1 94.56 89 ILE A C 1
ATOM 735 O O . ILE A 1 89 ? 6.418 8.961 -6.168 1 94.56 89 ILE A O 1
ATOM 739 N N . GLU A 1 90 ? 7.625 7.742 -4.727 1 95 90 GLU A N 1
ATOM 740 C CA . GLU A 1 90 ? 8.57 7.312 -5.754 1 95 90 GLU A CA 1
ATOM 741 C C . GLU A 1 90 ? 8.141 5.984 -6.371 1 95 90 GLU A C 1
ATOM 743 O O . GLU A 1 90 ? 8.102 4.957 -5.691 1 95 90 GLU A O 1
ATOM 748 N N . LEU A 1 91 ? 7.855 6.055 -7.617 1 95.19 91 LEU A N 1
ATOM 749 C CA . LEU A 1 91 ? 7.367 4.871 -8.32 1 95.19 91 LEU A CA 1
ATOM 750 C C . LEU A 1 91 ? 8.398 4.375 -9.328 1 95.19 91 LEU A C 1
ATOM 752 O O . LEU A 1 91 ? 8.875 5.141 -10.172 1 95.19 91 LEU A O 1
ATOM 756 N N . PHE A 1 92 ? 8.688 3.092 -9.227 1 95.06 92 PHE A N 1
ATOM 757 C CA . PHE A 1 92 ? 9.68 2.473 -10.102 1 95.06 92 PHE A CA 1
ATOM 758 C C . PHE A 1 92 ? 9.062 1.343 -10.914 1 95.06 92 PHE A C 1
ATOM 760 O O . PHE A 1 92 ? 8.289 0.539 -10.383 1 95.06 92 PHE A O 1
ATOM 767 N N . TYR A 1 93 ? 9.32 1.312 -12.117 1 93.56 93 TYR A N 1
ATOM 768 C CA . TYR A 1 93 ? 9.109 0.145 -12.961 1 93.56 93 TYR A CA 1
ATOM 769 C C . TYR A 1 93 ? 10.43 -0.529 -13.312 1 93.56 93 TYR A C 1
ATOM 771 O O . TYR A 1 93 ? 11.219 0 -14.102 1 93.56 93 TYR A O 1
ATOM 779 N N . GLY A 1 94 ? 10.578 -1.646 -12.672 1 92.31 94 GLY A N 1
ATOM 780 C CA . GLY A 1 94 ? 11.945 -2.143 -12.68 1 92.31 94 GLY A CA 1
ATOM 781 C C . GLY A 1 94 ? 12.914 -1.239 -11.945 1 92.31 94 GLY A C 1
ATOM 782 O O . GLY A 1 94 ? 12.688 -0.903 -10.773 1 92.31 94 GLY A O 1
ATOM 783 N N . LYS A 1 95 ? 13.945 -0.756 -12.672 1 86.44 95 LYS A N 1
ATOM 784 C CA . LYS A 1 95 ? 14.945 0.088 -12.023 1 86.44 95 LYS A CA 1
ATOM 785 C C . LYS A 1 95 ? 14.781 1.548 -12.438 1 86.44 95 LYS A C 1
ATOM 787 O O . LYS A 1 95 ? 15.594 2.398 -12.062 1 86.44 95 LYS A O 1
ATOM 792 N N . LYS A 1 96 ? 13.672 1.745 -13.156 1 88.56 96 LYS A N 1
ATOM 793 C CA . LYS A 1 96 ? 13.469 3.094 -13.68 1 88.56 96 LYS A CA 1
ATOM 794 C C . LYS A 1 96 ? 12.438 3.852 -12.852 1 88.56 96 LYS A C 1
ATOM 796 O O . LYS A 1 96 ? 11.336 3.348 -12.609 1 88.56 96 LYS A O 1
ATOM 801 N N . LEU A 1 97 ? 12.805 4.973 -12.5 1 85.12 97 LEU A N 1
ATOM 802 C CA . LEU A 1 97 ? 11.875 5.828 -11.766 1 85.12 97 LEU A CA 1
ATOM 803 C C . LEU A 1 97 ? 10.805 6.387 -12.695 1 85.12 97 LEU A C 1
ATOM 805 O O . LEU A 1 97 ? 11.109 6.852 -13.797 1 85.12 97 LEU A O 1
ATOM 809 N N . GLN A 1 98 ? 9.602 6.133 -12.227 1 81.62 98 GLN A N 1
ATOM 810 C CA . GLN A 1 98 ? 8.492 6.715 -12.977 1 81.62 98 GLN A CA 1
ATOM 811 C C . GLN A 1 98 ? 7.672 7.664 -12.109 1 81.62 98 GLN A C 1
ATOM 813 O O . GLN A 1 98 ? 7.594 7.488 -10.898 1 81.62 98 GLN A O 1
ATOM 818 N N . GLY A 1 99 ? 7.332 8.852 -12.633 1 70.56 99 GLY A N 1
ATOM 819 C CA . GLY A 1 99 ? 6.43 9.719 -11.891 1 70.56 99 GLY A CA 1
ATOM 820 C C . GLY A 1 99 ? 5.062 9.102 -11.664 1 70.56 99 GLY A C 1
ATOM 821 O O . GLY A 1 99 ? 4.652 8.203 -12.398 1 70.56 99 GLY A O 1
ATOM 822 N N . VAL A 1 100 ? 4.508 9.414 -10.43 1 72 100 VAL A N 1
ATOM 823 C CA . VAL A 1 100 ? 3.152 8.938 -10.172 1 72 100 VAL A CA 1
ATOM 824 C C . VAL A 1 100 ? 2.156 9.75 -10.992 1 72 100 VAL A C 1
ATOM 826 O O . VAL A 1 100 ? 2.213 10.984 -11.016 1 72 100 VAL A O 1
ATOM 829 N N . THR A 1 101 ? 1.613 9.062 -12.008 1 62.59 101 THR A N 1
ATOM 830 C CA . THR A 1 101 ? 0.608 9.781 -12.781 1 62.59 101 THR A CA 1
ATOM 831 C C . THR A 1 101 ? -0.756 9.703 -12.109 1 62.59 101 THR A C 1
ATOM 833 O O . THR A 1 101 ? -1.147 8.648 -11.602 1 62.59 101 THR A O 1
ATOM 836 N N . THR A 1 102 ? -1.272 10.82 -11.734 1 57.84 102 THR A N 1
ATOM 837 C CA . THR A 1 102 ? -2.613 10.891 -11.164 1 57.84 102 THR A CA 1
ATOM 838 C C . THR A 1 102 ? -3.646 10.344 -12.141 1 57.84 102 THR A C 1
ATOM 840 O O . THR A 1 102 ? -3.609 10.656 -13.328 1 57.84 102 THR A O 1
ATOM 843 N N . PRO A 1 103 ? -4.25 9.188 -11.781 1 53.03 103 PRO A N 1
ATOM 844 C CA . PRO A 1 103 ? -5.309 8.781 -12.711 1 53.03 103 PRO A CA 1
ATOM 845 C C . PRO A 1 103 ? -6.031 9.969 -13.336 1 53.03 103 PRO A C 1
ATOM 847 O O . PRO A 1 103 ? -6.422 9.914 -14.508 1 53.03 103 PRO A O 1
ATOM 850 N N . GLY A 1 104 ? -6.285 10.961 -12.727 1 44.5 104 GLY A N 1
ATOM 851 C CA . GLY A 1 104 ? -6.914 12.125 -13.336 1 44.5 104 GLY A CA 1
ATOM 852 C C . GLY A 1 104 ? -6.066 12.758 -14.422 1 44.5 104 GLY A C 1
ATOM 853 O O . GLY A 1 104 ? -6.598 13.32 -15.383 1 44.5 104 GLY A O 1
ATOM 854 N N . GLN A 1 105 ? -4.836 12.859 -14.227 1 42.59 105 GLN A N 1
ATOM 855 C CA . GLN A 1 105 ? -4.023 13.477 -15.266 1 42.59 105 GLN A CA 1
ATOM 856 C C . GLN A 1 105 ? -3.85 12.539 -16.453 1 42.59 105 GLN A C 1
ATOM 858 O O . GLN A 1 105 ? -3.525 12.977 -17.562 1 42.59 105 GLN A O 1
ATOM 863 N N . GLN A 1 106 ? -3.699 11.297 -16.281 1 39.06 106 GLN A N 1
ATOM 864 C CA . GLN A 1 106 ? -3.617 10.492 -17.5 1 39.06 106 GLN A CA 1
ATOM 865 C C . GLN A 1 106 ? -4.785 10.789 -18.438 1 39.06 106 GLN A C 1
ATOM 867 O O . GLN A 1 106 ? -4.734 10.477 -19.625 1 39.06 106 GLN A O 1
ATOM 872 N N . LEU A 1 107 ? -5.883 11.18 -18 1 34.31 107 LEU A N 1
ATOM 873 C CA . LEU A 1 107 ? -6.918 11.555 -18.953 1 34.31 107 LEU A CA 1
ATOM 874 C C . LEU A 1 107 ? -6.457 12.727 -19.812 1 34.31 107 LEU A C 1
ATOM 876 O O . LEU A 1 107 ? -6.996 12.953 -20.906 1 34.31 107 LEU A O 1
ATOM 880 N N . GLU A 1 108 ? -5.598 13.562 -19.266 1 33.56 108 GLU A N 1
ATOM 881 C CA . GLU A 1 108 ? -5.301 14.672 -20.172 1 33.56 108 GLU A CA 1
ATOM 882 C C . GLU A 1 108 ? -4.379 14.227 -21.297 1 33.56 108 GLU A C 1
ATOM 884 O O . GLU A 1 108 ? -4.117 15 -22.234 1 33.56 108 GLU A O 1
ATOM 889 N N . LEU A 1 109 ? -3.531 13.242 -21.031 1 31.28 109 LEU A N 1
ATOM 890 C CA . LEU A 1 109 ? -2.697 13.008 -22.203 1 31.28 109 LEU A CA 1
ATOM 891 C C . LEU A 1 109 ? -3.426 12.141 -23.219 1 31.28 109 LEU A C 1
ATOM 893 O O . LEU A 1 109 ? -2.873 11.82 -24.281 1 31.28 109 LEU A O 1
ATOM 897 N N . PHE A 1 110 ? -4.516 11.492 -22.828 1 25.7 110 PHE A N 1
ATOM 898 C CA . PHE A 1 110 ? -5.105 10.93 -24.031 1 25.7 110 PHE A CA 1
ATOM 899 C C . PHE A 1 110 ? -5.938 11.977 -24.766 1 25.7 110 PHE A C 1
ATOM 901 O O . PHE A 1 110 ? -6.527 12.859 -24.141 1 25.7 110 PHE A O 1
ATOM 908 N N . MET B 1 1 ? 14.273 26.359 26.203 1 32.59 1 MET B N 1
ATOM 909 C CA . MET B 1 1 ? 13.703 25.016 26.219 1 32.59 1 MET B CA 1
ATOM 910 C C . MET B 1 1 ? 13.375 24.547 24.812 1 32.59 1 MET B C 1
ATOM 912 O O . MET B 1 1 ? 12.617 25.203 24.094 1 32.59 1 MET B O 1
ATOM 916 N N . ASP B 1 2 ? 14.352 23.984 24.062 1 34.25 2 ASP B N 1
ATOM 917 C CA . ASP B 1 2 ? 14.438 23.672 22.641 1 34.25 2 ASP B CA 1
ATOM 918 C C . ASP B 1 2 ? 13.172 22.953 22.156 1 34.25 2 ASP B C 1
ATOM 920 O O . ASP B 1 2 ? 12.664 22.062 22.828 1 34.25 2 ASP B O 1
ATOM 924 N N . ARG B 1 3 ? 12.125 23.609 21.734 1 40.09 3 ARG B N 1
ATOM 925 C CA . ARG B 1 3 ? 10.953 23.016 21.094 1 40.09 3 ARG B CA 1
ATOM 926 C C . ARG B 1 3 ? 11.289 21.688 20.422 1 40.09 3 ARG B C 1
ATOM 928 O O . ARG B 1 3 ? 12.047 21.641 19.453 1 40.09 3 ARG B O 1
ATOM 935 N N . PHE B 1 4 ? 11.586 20.656 21.203 1 40.56 4 PHE B N 1
ATOM 936 C CA . PHE B 1 4 ? 11.844 19.25 20.875 1 40.56 4 PHE B CA 1
ATOM 937 C C . PHE B 1 4 ? 11.148 18.859 19.578 1 40.56 4 PHE B C 1
ATOM 939 O O . PHE B 1 4 ? 9.969 19.172 19.375 1 40.56 4 PHE B O 1
ATOM 946 N N . SER B 1 5 ? 1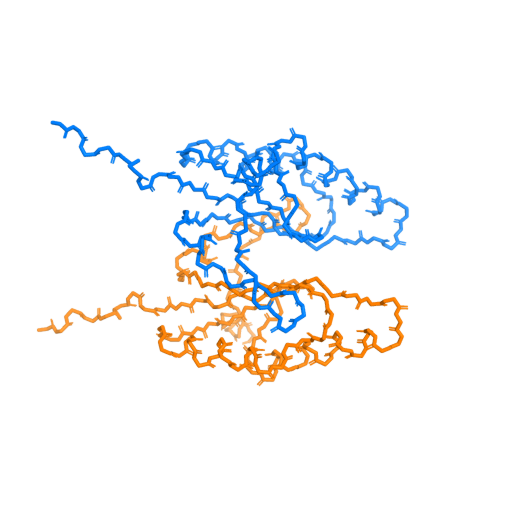1.82 18.812 18.516 1 41.16 5 SER B N 1
ATOM 947 C CA . SER B 1 5 ? 11.539 18.391 17.141 1 41.16 5 SER B CA 1
ATOM 948 C C . SER B 1 5 ? 10.648 17.156 17.109 1 41.16 5 SER B C 1
ATOM 950 O O . SER B 1 5 ? 11.125 16.031 17.328 1 41.16 5 SER B O 1
ATOM 952 N N . GLU B 1 6 ? 9.797 16.984 18.078 1 41.59 6 GLU B N 1
ATOM 953 C CA . GLU B 1 6 ? 8.797 15.93 18.172 1 41.59 6 GLU B CA 1
ATOM 954 C C . GLU B 1 6 ? 8.672 15.172 16.859 1 41.59 6 GLU B C 1
ATOM 956 O O . GLU B 1 6 ? 8.508 13.953 16.844 1 41.59 6 GLU B O 1
ATOM 961 N N . TYR B 1 7 ? 8.156 15.844 15.805 1 49.5 7 TYR B N 1
ATOM 962 C CA . TYR B 1 7 ? 7.281 15.539 14.68 1 49.5 7 TYR B CA 1
ATOM 963 C C . TYR B 1 7 ? 7.949 14.562 13.719 1 49.5 7 TYR B C 1
ATOM 965 O O . TYR B 1 7 ? 7.605 14.516 12.531 1 49.5 7 TYR B O 1
ATOM 973 N N . ARG B 1 8 ? 9.266 14.164 13.844 1 60.16 8 ARG B N 1
ATOM 974 C CA . ARG B 1 8 ? 10.031 13.75 12.672 1 60.16 8 ARG B CA 1
ATOM 975 C C . ARG B 1 8 ? 9.922 12.242 12.453 1 60.16 8 ARG B C 1
ATOM 977 O O . ARG B 1 8 ? 10.664 11.672 11.656 1 60.16 8 ARG B O 1
ATOM 984 N N . ILE B 1 9 ? 9.211 11.586 13.406 1 70.69 9 ILE B N 1
ATOM 985 C CA . ILE B 1 9 ? 9.109 10.148 13.164 1 70.69 9 ILE B CA 1
ATOM 986 C C . ILE B 1 9 ? 8.273 9.891 11.914 1 70.69 9 ILE B C 1
ATOM 988 O O . ILE B 1 9 ? 7.203 10.484 11.742 1 70.69 9 ILE B O 1
ATOM 992 N N . MET B 1 10 ? 8.93 9.109 11.117 1 90.62 10 MET B N 1
ATOM 993 C CA . MET B 1 10 ? 8.258 8.805 9.859 1 90.62 10 MET B CA 1
ATOM 994 C C . MET B 1 10 ? 8.258 7.305 9.586 1 90.62 10 MET B C 1
ATOM 996 O O . MET B 1 10 ? 8.977 6.551 10.242 1 90.62 10 MET B O 1
ATOM 1000 N N . TRP B 1 11 ? 7.25 6.934 8.906 1 94.88 11 TRP B N 1
ATOM 1001 C CA . TRP B 1 11 ? 7.184 5.574 8.383 1 94.88 11 TRP B CA 1
ATOM 1002 C C . TRP B 1 11 ? 7.484 5.555 6.887 1 94.88 11 TRP B C 1
ATOM 1004 O O . TRP B 1 11 ? 7.012 6.418 6.14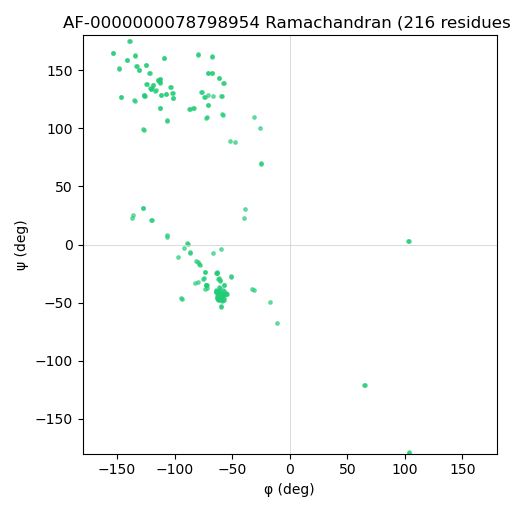1 1 94.88 11 TRP B O 1
ATOM 1014 N N . VAL B 1 12 ? 8.336 4.551 6.574 1 97.5 12 VAL B N 1
ATOM 1015 C CA . VAL B 1 12 ? 8.523 4.273 5.152 1 97.5 12 VAL B CA 1
ATOM 1016 C C . VAL B 1 12 ? 7.695 3.055 4.754 1 97.5 12 VAL B C 1
ATOM 1018 O O . VAL B 1 12 ? 7.773 2.008 5.398 1 97.5 12 VAL B O 1
ATOM 1021 N N . LEU B 1 13 ? 6.898 3.23 3.762 1 98 13 LEU B N 1
ATOM 1022 C CA . LEU B 1 13 ? 6.145 2.127 3.178 1 98 13 LEU B CA 1
ATOM 1023 C C . LEU B 1 13 ? 6.707 1.744 1.813 1 98 13 LEU B C 1
ATOM 1025 O O . LEU B 1 13 ? 6.949 2.613 0.972 1 98 13 LEU B O 1
ATOM 1029 N N . VAL B 1 14 ? 6.949 0.503 1.633 1 98.5 14 VAL B N 1
ATOM 1030 C CA . VAL B 1 14 ? 7.324 -0.045 0.334 1 98.5 14 VAL B CA 1
ATOM 1031 C C . VAL B 1 14 ? 6.211 -0.953 -0.187 1 98.5 14 VAL B C 1
ATOM 1033 O O . VAL B 1 14 ? 5.836 -1.925 0.472 1 98.5 14 VAL B O 1
ATOM 1036 N N . LEU B 1 15 ? 5.637 -0.571 -1.312 1 97.94 15 LEU B N 1
ATOM 1037 C CA . LEU B 1 15 ? 4.617 -1.365 -1.989 1 97.94 15 LEU B CA 1
ATOM 1038 C C . LEU B 1 15 ? 5.141 -1.899 -3.318 1 97.94 15 LEU B C 1
ATOM 1040 O O . LEU B 1 15 ? 5.867 -1.202 -4.031 1 97.94 15 LEU B O 1
ATOM 1044 N N . PHE B 1 16 ? 4.805 -3.133 -3.615 1 97.94 16 PHE B N 1
ATOM 1045 C CA . PHE B 1 16 ? 5.352 -3.635 -4.871 1 97.94 16 PHE B CA 1
ATOM 1046 C C . PHE B 1 16 ? 4.398 -4.637 -5.512 1 97.94 16 PHE B C 1
ATOM 1048 O O . PHE B 1 16 ? 3.572 -5.246 -4.824 1 97.94 16 PHE B O 1
ATOM 1055 N N . ASP B 1 17 ? 4.473 -4.688 -6.793 1 97.06 17 ASP B N 1
ATOM 1056 C CA . ASP B 1 17 ? 3.828 -5.652 -7.676 1 97.06 17 ASP B CA 1
ATOM 1057 C C . ASP B 1 17 ? 4.844 -6.309 -8.609 1 97.06 17 ASP B C 1
ATOM 1059 O O . ASP B 1 17 ? 5.207 -5.738 -9.641 1 97.06 17 ASP B O 1
ATOM 1063 N N . LEU B 1 18 ? 5.238 -7.488 -8.203 1 97.5 18 LEU B N 1
ATOM 1064 C CA . LEU B 1 18 ? 6.305 -8.18 -8.914 1 97.5 18 LEU B CA 1
ATOM 1065 C C . LEU B 1 18 ? 5.781 -9.453 -9.578 1 97.5 18 LEU B C 1
ATOM 1067 O O . LEU B 1 18 ? 4.945 -10.156 -9.008 1 97.5 18 LEU B O 1
ATOM 1071 N N . PRO B 1 19 ? 6.266 -9.719 -10.75 1 96.88 19 PRO B N 1
ATOM 1072 C CA . PRO B 1 19 ? 5.859 -10.977 -11.383 1 96.88 19 PRO B CA 1
ATOM 1073 C C . PRO B 1 19 ? 6.402 -12.203 -10.656 1 96.88 19 PRO B C 1
ATOM 1075 O O . PRO B 1 19 ? 7.457 -12.133 -10.023 1 96.88 19 PRO B O 1
ATOM 1078 N N . THR B 1 20 ? 5.625 -13.25 -10.695 1 95.88 20 THR B N 1
ATOM 1079 C CA . THR B 1 20 ? 6.062 -14.477 -10.047 1 95.88 20 THR B CA 1
ATOM 1080 C C . THR B 1 20 ? 5.781 -15.688 -10.93 1 95.88 20 THR B C 1
ATOM 1082 O O . THR B 1 20 ? 5.625 -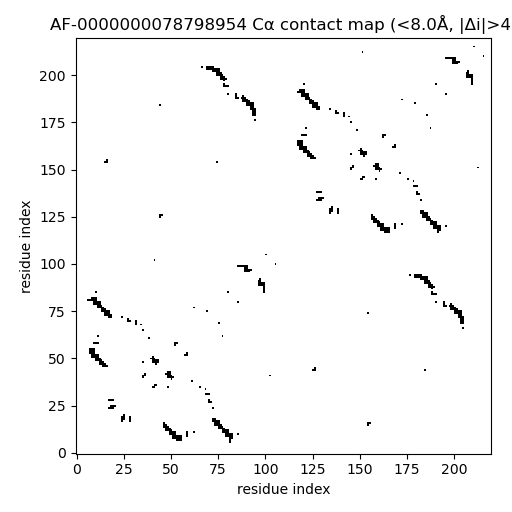16.812 -10.43 1 95.88 20 THR B O 1
ATOM 1085 N N . GLU B 1 21 ? 5.688 -15.602 -12.141 1 94.75 21 GLU B N 1
ATOM 1086 C CA . GLU B 1 21 ? 5.258 -16.625 -13.078 1 94.75 21 GLU B CA 1
ATOM 1087 C C . GLU B 1 21 ? 6.402 -17.578 -13.414 1 94.75 21 GLU B C 1
ATOM 1089 O O . GLU B 1 21 ? 6.172 -18.75 -13.75 1 94.75 21 GLU B O 1
ATOM 1094 N N . THR B 1 22 ? 7.629 -17.125 -13.445 1 97.19 22 THR B N 1
ATOM 1095 C CA . THR B 1 22 ? 8.797 -17.953 -13.742 1 97.19 22 THR B CA 1
ATOM 1096 C C . THR B 1 22 ? 9.648 -18.156 -12.492 1 97.19 22 THR B C 1
ATOM 1098 O O . THR B 1 22 ? 9.477 -17.453 -11.5 1 97.19 22 THR B O 1
ATOM 1101 N N . LYS B 1 23 ? 10.484 -19.172 -12.516 1 97.12 23 LYS B N 1
ATOM 1102 C CA . LYS B 1 23 ? 11.406 -19.422 -11.406 1 97.12 23 LYS B CA 1
ATOM 1103 C C . LYS B 1 23 ? 12.258 -18.188 -11.117 1 97.12 23 LYS B C 1
ATOM 1105 O O . LYS B 1 23 ? 12.492 -17.844 -9.953 1 97.12 23 LYS B O 1
ATOM 1110 N N . LYS B 1 24 ? 12.703 -17.562 -12.148 1 97.19 24 LYS B N 1
ATOM 1111 C CA . LYS B 1 24 ? 13.516 -16.359 -12.016 1 97.19 24 LYS B CA 1
ATOM 1112 C C . LYS B 1 24 ? 12.734 -15.242 -11.336 1 97.19 24 LYS B C 1
ATOM 1114 O O . LYS B 1 24 ? 13.258 -14.555 -10.453 1 97.19 24 LYS B O 1
ATOM 1119 N N . ASP B 1 25 ? 11.516 -15.047 -11.758 1 96.69 25 ASP B N 1
ATOM 1120 C CA . ASP B 1 25 ? 10.664 -14.023 -11.164 1 96.69 25 ASP B CA 1
ATOM 1121 C C . ASP B 1 25 ? 10.438 -14.297 -9.68 1 96.69 25 ASP B C 1
ATOM 1123 O O . ASP B 1 25 ? 10.484 -13.375 -8.859 1 96.69 25 ASP B O 1
ATOM 1127 N N . LYS B 1 26 ? 10.18 -15.547 -9.375 1 97.5 26 LYS B N 1
ATOM 1128 C CA . LYS B 1 26 ? 9.938 -15.93 -7.984 1 97.5 26 LYS B CA 1
ATOM 1129 C C . LYS B 1 26 ? 11.164 -15.664 -7.117 1 97.5 26 LYS B C 1
ATOM 1131 O O . LYS B 1 26 ? 11.047 -15.211 -5.98 1 97.5 26 LYS B O 1
ATOM 1136 N N . LYS B 1 27 ? 12.273 -16 -7.625 1 98.12 27 LYS B N 1
ATOM 1137 C CA . LYS B 1 27 ? 13.516 -15.742 -6.895 1 98.12 27 LYS B CA 1
ATOM 1138 C C . LYS B 1 27 ? 13.703 -14.242 -6.652 1 98.12 27 LYS B C 1
ATOM 1140 O O . LYS B 1 27 ? 14.055 -13.828 -5.547 1 98.12 27 LYS B O 1
ATOM 1145 N N . ALA B 1 28 ? 13.5 -13.422 -7.684 1 97.5 28 ALA B N 1
ATOM 1146 C CA . ALA B 1 28 ? 13.625 -11.977 -7.551 1 97.5 28 ALA B CA 1
ATOM 1147 C C . ALA B 1 28 ? 12.672 -11.438 -6.488 1 97.5 28 ALA B C 1
ATOM 1149 O O . ALA B 1 28 ? 13.039 -10.562 -5.699 1 97.5 28 ALA B O 1
ATOM 1150 N N . TYR B 1 29 ? 11.516 -11.961 -6.531 1 97.75 29 TYR B N 1
ATOM 1151 C CA . TYR B 1 29 ? 10.508 -11.609 -5.539 1 97.75 29 TYR B CA 1
ATOM 1152 C C . TYR B 1 29 ? 10.984 -11.945 -4.133 1 97.75 29 TYR B C 1
ATOM 1154 O O . TYR B 1 29 ? 10.93 -11.102 -3.234 1 97.75 29 TYR B O 1
ATOM 1162 N N . THR B 1 30 ? 11.391 -13.172 -3.973 1 98.06 30 THR B N 1
ATOM 1163 C CA . THR B 1 30 ? 11.852 -13.648 -2.672 1 98.06 30 THR B CA 1
ATOM 1164 C C . THR B 1 30 ? 13.055 -12.844 -2.197 1 98.06 30 THR B C 1
ATOM 1166 O O . THR B 1 30 ? 13.125 -12.445 -1.033 1 98.06 30 THR B O 1
ATOM 1169 N N . ASP B 1 31 ? 13.977 -12.602 -3.074 1 98.38 31 ASP B N 1
ATOM 1170 C CA . ASP B 1 31 ? 15.164 -11.828 -2.729 1 98.38 31 ASP B CA 1
ATOM 1171 C C . ASP B 1 31 ? 14.789 -10.414 -2.293 1 98.38 31 ASP B C 1
ATOM 1173 O O . ASP B 1 31 ? 15.352 -9.883 -1.331 1 98.38 31 ASP B O 1
ATOM 1177 N N . PHE B 1 32 ? 13.906 -9.812 -3.033 1 98.44 32 PHE B N 1
ATOM 1178 C CA . PHE B 1 32 ? 13.477 -8.461 -2.697 1 98.44 32 PHE B CA 1
ATOM 1179 C C . PHE B 1 32 ? 12.906 -8.406 -1.283 1 98.44 32 PHE B C 1
ATOM 1181 O O . PHE B 1 32 ? 13.289 -7.547 -0.486 1 98.44 32 PHE B O 1
ATOM 1188 N N . ARG B 1 33 ? 12.062 -9.352 -0.994 1 98.19 33 ARG B N 1
ATOM 1189 C CA . ARG B 1 33 ? 11.453 -9.422 0.328 1 98.19 33 ARG B CA 1
ATOM 1190 C C . ARG B 1 33 ? 12.508 -9.625 1.41 1 98.19 33 ARG B C 1
ATOM 1192 O O . ARG B 1 33 ? 12.469 -8.969 2.453 1 98.19 33 ARG B O 1
ATOM 1199 N N . LYS B 1 34 ? 13.367 -10.531 1.173 1 98.5 34 LYS B N 1
ATOM 1200 C CA . LYS B 1 34 ? 14.414 -10.82 2.143 1 98.5 34 LYS B CA 1
ATOM 1201 C C . LYS B 1 34 ? 15.297 -9.594 2.385 1 98.5 34 LYS B C 1
ATOM 1203 O O . LYS B 1 34 ? 15.68 -9.312 3.521 1 98.5 34 LYS B O 1
ATOM 1208 N N . ASN B 1 35 ? 15.648 -8.875 1.328 1 98.62 35 ASN B N 1
ATOM 1209 C CA . ASN B 1 35 ? 16.453 -7.668 1.458 1 98.62 35 ASN B CA 1
ATOM 1210 C C . ASN B 1 35 ? 15.734 -6.602 2.287 1 98.62 35 ASN B C 1
ATOM 1212 O O . ASN B 1 35 ? 16.359 -5.914 3.092 1 98.62 35 ASN B O 1
ATOM 1216 N N . LEU B 1 36 ? 14.43 -6.469 2.055 1 98.56 36 LEU B N 1
ATOM 1217 C CA . LEU B 1 36 ? 13.648 -5.539 2.861 1 98.56 36 LEU B CA 1
ATOM 1218 C C . LEU B 1 36 ? 13.711 -5.918 4.34 1 98.56 36 LEU B C 1
ATOM 1220 O O . LEU B 1 36 ? 13.953 -5.062 5.191 1 98.56 36 LEU B O 1
ATOM 1224 N N . GLN B 1 37 ? 13.516 -7.176 4.609 1 98.19 37 GLN B N 1
ATOM 1225 C CA . GLN B 1 37 ? 13.508 -7.66 5.988 1 98.19 37 GLN B CA 1
ATOM 1226 C C . GLN B 1 37 ? 14.875 -7.477 6.637 1 98.19 37 GLN B C 1
ATOM 1228 O O . GLN B 1 37 ? 14.969 -7.09 7.805 1 98.19 37 GLN B O 1
ATOM 1233 N N . LYS B 1 38 ? 15.883 -7.727 5.91 1 98.12 38 LYS B N 1
ATOM 1234 C CA . LYS B 1 38 ? 17.25 -7.555 6.41 1 98.12 38 LYS B CA 1
ATOM 1235 C C . LYS B 1 38 ? 17.5 -6.105 6.805 1 98.12 38 LYS B C 1
ATOM 1237 O O . LYS B 1 38 ? 18.297 -5.836 7.719 1 98.12 38 LYS B O 1
ATOM 1242 N N . ASP B 1 39 ? 16.828 -5.219 6.098 1 97.81 39 ASP B N 1
ATOM 1243 C CA . ASP B 1 39 ? 17.031 -3.801 6.367 1 97.81 39 ASP B CA 1
ATOM 1244 C C . ASP B 1 39 ? 16.094 -3.305 7.457 1 97.81 39 ASP B C 1
ATOM 1246 O O . ASP B 1 39 ? 15.969 -2.098 7.684 1 97.81 39 ASP B O 1
ATOM 1250 N N . GLY B 1 40 ? 15.266 -4.191 7.988 1 97.12 40 GLY B N 1
ATOM 1251 C CA . GLY B 1 40 ? 14.469 -3.842 9.156 1 97.12 40 GLY B CA 1
ATOM 1252 C C . GLY B 1 40 ? 13.016 -3.547 8.82 1 97.12 40 GLY B C 1
ATOM 1253 O O . GLY B 1 40 ? 12.25 -3.117 9.68 1 97.12 40 GLY B O 1
ATOM 1254 N N . PHE B 1 41 ? 12.695 -3.715 7.566 1 98 41 PHE B N 1
ATOM 1255 C CA . PHE B 1 41 ? 11.281 -3.592 7.227 1 98 41 PHE B CA 1
ATOM 1256 C C . PHE B 1 41 ? 10.492 -4.777 7.766 1 98 41 PHE B C 1
ATOM 1258 O O . PHE B 1 41 ? 10.984 -5.906 7.785 1 98 41 PHE B O 1
ATOM 1265 N N . THR B 1 42 ? 9.289 -4.508 8.117 1 97.25 42 THR B N 1
ATOM 1266 C CA . THR B 1 42 ? 8.375 -5.551 8.562 1 97.25 42 THR B CA 1
ATOM 1267 C C . THR B 1 42 ? 7.234 -5.73 7.562 1 97.25 42 THR B C 1
ATOM 1269 O O . THR B 1 42 ? 6.727 -4.754 7.008 1 97.25 42 THR B O 1
ATOM 1272 N N . MET B 1 43 ? 6.922 -6.98 7.441 1 96.69 43 MET B N 1
ATOM 1273 C CA . MET B 1 43 ? 5.824 -7.277 6.527 1 96.69 43 MET B CA 1
ATOM 1274 C C . MET B 1 43 ? 4.492 -6.805 7.105 1 96.69 43 MET B C 1
ATOM 1276 O O . MET B 1 43 ? 4.086 -7.25 8.18 1 96.69 43 MET B O 1
ATOM 1280 N N . PHE B 1 44 ? 3.816 -5.918 6.41 1 95.19 44 PHE B N 1
ATOM 1281 C CA . PHE B 1 44 ? 2.486 -5.438 6.766 1 95.19 44 PHE B CA 1
ATOM 1282 C C . PHE B 1 44 ? 1.409 -6.242 6.047 1 95.19 44 PHE B C 1
ATOM 1284 O O . PHE B 1 44 ? 0.406 -6.625 6.652 1 95.19 44 PHE B O 1
ATOM 1291 N N . GLN B 1 45 ? 1.619 -6.438 4.781 1 94.94 45 GLN B N 1
ATOM 1292 C CA . GLN B 1 45 ? 0.917 -7.34 3.877 1 94.94 45 GLN B CA 1
ATOM 1293 C C . GLN B 1 45 ? 1.889 -8.031 2.926 1 94.94 45 GLN B C 1
ATOM 1295 O O . GLN B 1 45 ? 3.08 -7.715 2.91 1 94.94 45 GLN B O 1
ATOM 1300 N N . PHE B 1 46 ? 1.385 -8.922 2.154 1 93.5 46 PHE B N 1
ATOM 1301 C CA . PHE B 1 46 ? 2.283 -9.719 1.331 1 93.5 46 PHE B CA 1
ATOM 1302 C C . PHE B 1 46 ? 3.133 -8.828 0.434 1 93.5 46 PHE B C 1
ATOM 1304 O O . PHE B 1 46 ? 4.301 -9.133 0.173 1 93.5 46 PHE B O 1
ATOM 1311 N N . SER B 1 47 ? 2.586 -7.746 -0.031 1 95.94 47 SER B N 1
ATOM 1312 C CA . SER B 1 47 ? 3.35 -6.914 -0.957 1 95.94 47 SER B CA 1
ATOM 1313 C C . SER B 1 47 ? 3.547 -5.508 -0.403 1 95.94 47 SER B C 1
ATOM 1315 O O . SER B 1 47 ? 3.789 -4.566 -1.16 1 95.94 47 SER B O 1
ATOM 1317 N N . ILE B 1 48 ? 3.42 -5.402 0.856 1 97.5 48 ILE B N 1
ATOM 1318 C CA . ILE B 1 48 ? 3.615 -4.113 1.509 1 97.5 48 ILE B CA 1
ATOM 1319 C C . ILE B 1 48 ? 4.473 -4.293 2.76 1 97.5 48 ILE B C 1
ATOM 1321 O O . ILE B 1 48 ? 4.117 -5.059 3.658 1 97.5 48 ILE B O 1
ATOM 1325 N N . TYR B 1 49 ? 5.539 -3.58 2.82 1 98.19 49 TYR B N 1
ATOM 1326 C CA . TYR B 1 49 ? 6.441 -3.586 3.965 1 98.19 49 TYR B CA 1
ATOM 1327 C C . TYR B 1 49 ? 6.59 -2.188 4.551 1 98.19 49 TYR B C 1
ATOM 1329 O O . TYR B 1 49 ? 6.547 -1.194 3.82 1 98.19 49 TYR B O 1
ATOM 1337 N N . VAL B 1 50 ? 6.781 -2.148 5.848 1 97.75 50 VAL B N 1
ATOM 1338 C CA . VAL B 1 50 ? 6.848 -0.854 6.52 1 97.75 50 VAL B CA 1
ATOM 1339 C C . VAL B 1 50 ? 8.047 -0.82 7.457 1 97.75 50 VAL B C 1
ATOM 1341 O O . VAL B 1 50 ? 8.484 -1.858 7.965 1 97.75 50 VAL B O 1
ATOM 1344 N N . ARG B 1 51 ? 8.531 0.368 7.695 1 97.06 51 ARG B N 1
ATOM 1345 C CA . ARG B 1 51 ? 9.641 0.583 8.617 1 97.06 51 ARG B CA 1
ATOM 1346 C C . ARG B 1 51 ? 9.5 1.916 9.344 1 97.06 51 ARG B C 1
ATOM 1348 O O . ARG B 1 51 ? 9.336 2.961 8.711 1 97.06 51 ARG B O 1
ATOM 1355 N N . HIS B 1 52 ? 9.578 1.767 10.609 1 95.56 52 HIS B N 1
ATOM 1356 C CA . HIS B 1 52 ? 9.609 2.979 11.422 1 95.56 52 HIS B CA 1
ATOM 1357 C C . HIS B 1 52 ? 10.984 3.637 11.375 1 95.56 52 HIS B C 1
ATOM 1359 O O . HIS B 1 52 ? 12.008 2.953 11.453 1 95.56 52 HIS B O 1
ATOM 1365 N N . CYS B 1 53 ? 11 4.879 11.141 1 94.88 53 CYS B N 1
ATOM 1366 C CA . CYS B 1 53 ? 12.242 5.645 11.094 1 94.88 53 CYS B CA 1
ATOM 1367 C C . CYS B 1 53 ? 12.195 6.82 12.062 1 94.88 53 CYS B C 1
ATOM 1369 O O . CYS B 1 53 ? 11.203 7.559 12.094 1 94.88 53 CYS B O 1
ATOM 1371 N N . ALA B 1 54 ? 13.258 7.062 12.758 1 90.25 54 ALA B N 1
ATOM 1372 C CA . ALA B 1 54 ? 13.32 8.055 13.828 1 90.25 54 ALA B CA 1
ATOM 1373 C C . ALA B 1 54 ? 13.344 9.477 13.258 1 90.25 54 ALA B C 1
ATOM 1375 O O . ALA B 1 54 ? 13.047 10.438 13.961 1 90.25 54 ALA B O 1
ATOM 1376 N N . SER B 1 55 ? 13.797 9.586 12 1 88.56 55 SER B N 1
ATOM 1377 C CA . SER B 1 55 ? 13.898 10.898 11.367 1 88.56 55 SER B CA 1
ATOM 1378 C C . SER B 1 55 ? 13.781 10.789 9.852 1 88.56 55 SER B C 1
ATOM 1380 O O . SER B 1 55 ? 13.828 9.688 9.297 1 88.56 55 SER B O 1
ATOM 1382 N N . SER B 1 56 ? 13.547 11.938 9.25 1 89.62 56 SER B N 1
ATOM 1383 C CA . SER B 1 56 ? 13.508 11.992 7.797 1 89.62 56 SER B CA 1
ATOM 1384 C C . SER B 1 56 ? 14.844 11.578 7.188 1 89.62 56 SER B C 1
ATOM 1386 O O . SER B 1 56 ? 14.883 10.961 6.121 1 89.62 56 SER B O 1
ATOM 1388 N N . GLU B 1 57 ? 15.938 11.953 7.844 1 91.56 57 GLU B N 1
ATOM 1389 C CA . GLU B 1 57 ? 17.25 11.555 7.363 1 91.56 57 GLU B CA 1
ATOM 1390 C C . GLU B 1 57 ? 17.422 10.039 7.402 1 91.56 57 GLU B C 1
ATOM 1392 O O . GLU B 1 57 ? 17.969 9.445 6.469 1 91.56 57 GLU B O 1
ATOM 1397 N N . ASN B 1 58 ? 17.016 9.484 8.516 1 94.44 58 ASN B N 1
ATOM 1398 C CA . ASN B 1 58 ? 17.047 8.031 8.633 1 94.44 58 ASN B CA 1
ATOM 1399 C C . ASN B 1 58 ? 16.203 7.359 7.555 1 94.44 58 ASN B C 1
ATOM 1401 O O . ASN B 1 58 ? 16.625 6.363 6.965 1 94.44 58 ASN B O 1
ATOM 1405 N N . ALA B 1 59 ? 15.039 7.914 7.336 1 95.06 59 ALA B N 1
ATOM 1406 C CA . ALA B 1 59 ? 14.156 7.395 6.293 1 95.06 59 ALA B CA 1
ATOM 1407 C C . ALA B 1 59 ? 14.836 7.434 4.93 1 95.06 59 ALA B C 1
ATOM 1409 O O . ALA B 1 59 ? 14.766 6.465 4.168 1 95.06 59 ALA B O 1
ATOM 1410 N N . THR B 1 60 ? 15.492 8.492 4.641 1 95.19 60 THR B N 1
ATOM 1411 C CA . THR B 1 60 ? 16.156 8.672 3.354 1 95.19 60 THR B CA 1
ATOM 1412 C C . THR B 1 60 ? 17.234 7.609 3.152 1 95.19 60 THR B C 1
ATOM 1414 O O . THR B 1 60 ? 17.422 7.098 2.045 1 95.19 60 THR B O 1
ATOM 1417 N N . VAL B 1 61 ? 17.969 7.281 4.188 1 96.75 61 VAL B N 1
ATOM 1418 C CA . VAL B 1 61 ? 19 6.246 4.125 1 96.75 61 VAL B CA 1
ATOM 1419 C C . VAL B 1 61 ? 18.375 4.922 3.691 1 96.75 61 VAL B C 1
ATOM 1421 O O . VAL B 1 61 ? 18.875 4.262 2.781 1 96.75 61 VAL B O 1
ATOM 1424 N N . HIS B 1 62 ? 17.281 4.586 4.328 1 97.56 62 HIS B N 1
ATOM 1425 C CA . HIS B 1 62 ? 16.641 3.307 4.035 1 97.56 62 HIS B CA 1
ATOM 1426 C C . HIS B 1 62 ? 15.953 3.334 2.674 1 97.56 62 HIS B C 1
ATOM 1428 O O . HIS B 1 62 ? 15.922 2.326 1.965 1 97.56 62 HIS B O 1
ATOM 1434 N N . ILE B 1 63 ? 15.406 4.426 2.289 1 97.31 63 ILE B N 1
ATOM 1435 C CA . ILE B 1 63 ? 14.82 4.578 0.961 1 97.31 63 ILE B CA 1
ATOM 1436 C C . ILE B 1 63 ? 15.891 4.359 -0.102 1 97.31 63 ILE B C 1
ATOM 1438 O O . ILE B 1 63 ? 15.688 3.615 -1.062 1 97.31 63 ILE B O 1
ATOM 1442 N N . ASN B 1 64 ? 17.031 4.965 0.12 1 97.56 64 ASN B N 1
ATOM 1443 C CA . ASN B 1 64 ? 18.141 4.805 -0.822 1 97.56 64 ASN B CA 1
ATOM 1444 C C . ASN B 1 64 ? 18.609 3.357 -0.891 1 97.56 64 ASN B C 1
ATOM 1446 O O . ASN B 1 64 ? 18.969 2.869 -1.963 1 97.56 64 ASN B O 1
ATOM 1450 N N . ARG B 1 65 ? 18.656 2.736 0.211 1 97.88 65 ARG B N 1
ATOM 1451 C CA . ARG B 1 65 ? 19.031 1.327 0.229 1 97.88 65 ARG B CA 1
ATOM 1452 C C . ARG B 1 65 ? 18.047 0.483 -0.569 1 97.88 65 ARG B C 1
ATOM 1454 O O . ARG B 1 65 ? 18.453 -0.368 -1.363 1 97.88 65 ARG B O 1
ATOM 1461 N N . VAL B 1 66 ? 16.781 0.679 -0.385 1 98.25 66 VAL B N 1
ATOM 1462 C CA . VAL B 1 66 ? 15.773 -0.044 -1.161 1 98.25 66 VAL B CA 1
ATOM 1463 C C . VAL B 1 66 ? 16.016 0.169 -2.652 1 98.25 66 VAL B C 1
ATOM 1465 O O . VAL B 1 66 ? 15.969 -0.78 -3.439 1 98.25 66 VAL B O 1
ATOM 1468 N N . LYS B 1 67 ? 16.328 1.392 -3.008 1 97.25 67 LYS B N 1
ATOM 1469 C CA . LYS B 1 67 ? 16.547 1.736 -4.41 1 97.25 67 LYS B CA 1
ATOM 1470 C C . LYS B 1 67 ? 17.75 0.993 -4.98 1 97.25 67 LYS B C 1
ATOM 1472 O O . LYS B 1 67 ? 17.812 0.742 -6.184 1 97.25 67 LYS B O 1
ATOM 1477 N N . SER B 1 68 ? 18.625 0.61 -4.16 1 97.5 68 SER B N 1
ATOM 1478 C CA . SER B 1 68 ? 19.859 -0.007 -4.609 1 97.5 68 SER B CA 1
ATOM 1479 C C . SER B 1 68 ? 19.656 -1.469 -4.988 1 97.5 68 SER B C 1
ATOM 1481 O O . SER B 1 68 ? 20.484 -2.068 -5.668 1 97.5 68 SER B O 1
ATOM 1483 N N . PHE B 1 69 ? 18.531 -2.086 -4.547 1 97.81 69 PHE B N 1
ATOM 1484 C CA . PHE B 1 69 ? 18.328 -3.494 -4.871 1 97.81 69 PHE B CA 1
ATOM 1485 C C . PHE B 1 69 ? 16.969 -3.721 -5.504 1 97.81 69 PHE B C 1
ATOM 1487 O O . PHE B 1 69 ? 16.344 -4.766 -5.297 1 9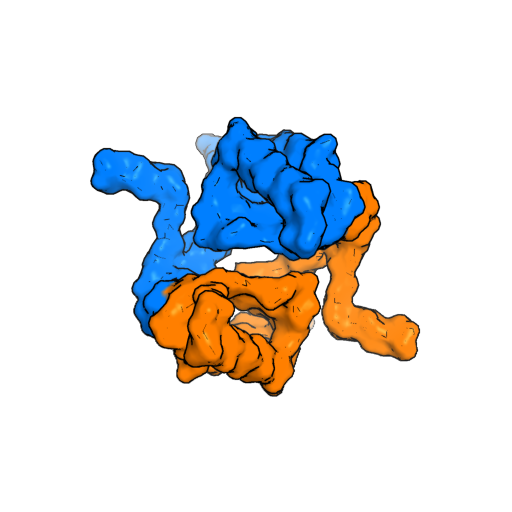7.81 69 PHE B O 1
ATOM 1494 N N . LEU B 1 70 ? 16.484 -2.785 -6.211 1 97.75 70 LEU B N 1
ATOM 1495 C CA . LEU B 1 70 ? 15.219 -2.91 -6.926 1 97.75 70 LEU B CA 1
ATOM 1496 C C . LEU B 1 70 ? 15.25 -4.09 -7.891 1 97.75 70 LEU B C 1
ATOM 1498 O O . LEU B 1 70 ? 16.281 -4.336 -8.539 1 97.75 70 LEU B O 1
ATOM 1502 N N . PRO B 1 71 ? 14.164 -4.805 -7.953 1 97.31 71 PRO B N 1
ATOM 1503 C CA . PRO B 1 71 ? 14.102 -5.898 -8.93 1 97.31 71 PRO B CA 1
ATOM 1504 C C . PRO B 1 71 ? 14.086 -5.402 -10.375 1 97.31 71 PRO B C 1
ATOM 1506 O O . PRO B 1 71 ? 13.75 -4.246 -10.625 1 97.31 71 PRO B O 1
ATOM 1509 N N . GLU B 1 72 ? 14.406 -6.293 -11.289 1 95.19 72 GLU B N 1
ATOM 1510 C CA . GLU B 1 72 ? 14.5 -5.949 -12.703 1 95.19 72 GLU B CA 1
ATOM 1511 C C . GLU B 1 72 ? 13.117 -5.711 -13.305 1 95.19 72 GLU B C 1
ATOM 1513 O O . GLU B 1 72 ? 12.961 -4.875 -14.195 1 95.19 72 GLU B O 1
ATOM 1518 N N . TYR B 1 73 ? 12.141 -6.457 -12.852 1 95.56 73 TYR B N 1
ATOM 1519 C CA . TYR B 1 73 ? 10.789 -6.352 -13.391 1 95.56 73 TYR B CA 1
ATOM 1520 C C . TYR B 1 73 ? 9.781 -6.07 -12.281 1 95.56 73 TYR B C 1
ATOM 1522 O O . TYR B 1 73 ? 10.008 -6.43 -11.117 1 95.56 73 TYR B O 1
ATOM 1530 N N . GLY B 1 74 ? 8.688 -5.449 -12.711 1 96.38 74 GLY B N 1
ATOM 1531 C CA . GLY B 1 74 ? 7.637 -5.152 -11.75 1 96.38 74 GLY B CA 1
ATOM 1532 C C . GLY B 1 74 ? 7.609 -3.695 -11.328 1 96.38 74 GLY B C 1
ATOM 1533 O O . GLY B 1 74 ? 8.336 -2.867 -11.891 1 96.38 74 GLY B O 1
ATOM 1534 N N . GLN B 1 75 ? 6.727 -3.395 -10.492 1 96.62 75 GLN B N 1
ATOM 1535 C CA . GLN B 1 75 ? 6.539 -2.033 -10 1 96.62 75 GLN B CA 1
ATOM 1536 C C . GLN B 1 75 ? 6.812 -1.944 -8.5 1 96.62 75 GLN B C 1
ATOM 1538 O O . GLN B 1 75 ? 6.359 -2.795 -7.73 1 96.62 75 GLN B O 1
ATOM 1543 N N . VAL B 1 76 ? 7.598 -0.937 -8.117 1 97.75 76 VAL B N 1
ATOM 1544 C CA . VAL B 1 76 ? 7.867 -0.666 -6.707 1 97.75 76 VAL B CA 1
ATOM 1545 C C . VAL B 1 76 ? 7.539 0.791 -6.387 1 97.75 76 VAL B C 1
ATOM 1547 O O . VAL B 1 76 ? 7.965 1.7 -7.105 1 97.75 76 VAL B O 1
ATOM 1550 N N . GLY B 1 77 ? 6.773 0.999 -5.41 1 97.19 77 GLY B N 1
ATOM 1551 C CA . GLY B 1 77 ? 6.496 2.32 -4.871 1 97.19 77 GLY B CA 1
ATOM 1552 C C . GLY B 1 77 ? 7.039 2.521 -3.469 1 97.19 77 GLY B C 1
ATOM 1553 O O . GLY B 1 77 ? 6.984 1.61 -2.641 1 97.19 77 GLY B O 1
ATOM 1554 N N . ILE B 1 78 ? 7.562 3.678 -3.209 1 97.62 78 ILE B N 1
ATOM 1555 C CA . ILE B 1 78 ? 8.062 4.035 -1.886 1 97.62 78 ILE B CA 1
ATOM 1556 C C . ILE B 1 78 ? 7.418 5.344 -1.429 1 97.62 78 ILE B C 1
ATOM 1558 O O . ILE B 1 78 ? 7.398 6.328 -2.172 1 97.62 78 ILE B O 1
ATOM 1562 N N . MET B 1 79 ? 6.871 5.336 -0.24 1 96 79 MET B N 1
ATOM 1563 C CA . MET B 1 79 ? 6.262 6.562 0.271 1 96 79 MET B CA 1
ATOM 1564 C C . MET B 1 79 ? 6.531 6.723 1.763 1 96 79 MET B C 1
ATOM 1566 O O . MET B 1 79 ? 6.812 5.746 2.455 1 96 79 MET B O 1
ATOM 1570 N N . CYS B 1 80 ? 6.406 7.941 2.18 1 94.81 80 CYS B N 1
ATOM 1571 C CA . CYS B 1 80 ? 6.586 8.273 3.59 1 94.81 80 CYS B CA 1
ATOM 1572 C C . CYS B 1 80 ? 5.305 8.859 4.176 1 94.81 80 CYS B C 1
ATOM 1574 O O . CYS B 1 80 ? 4.656 9.695 3.547 1 94.81 80 CYS B O 1
ATOM 1576 N N . ILE B 1 81 ? 4.988 8.43 5.328 1 93.25 81 ILE B N 1
ATOM 1577 C CA . ILE B 1 81 ? 3.861 8.992 6.059 1 93.25 81 ILE B CA 1
ATOM 1578 C C . ILE B 1 81 ? 4.266 9.258 7.508 1 93.25 81 ILE B C 1
ATOM 1580 O O . ILE B 1 81 ? 5.277 8.734 7.984 1 93.25 81 ILE B O 1
ATOM 1584 N N . THR B 1 82 ? 3.512 10.047 8.141 1 90.5 82 THR B N 1
ATOM 1585 C CA . THR B 1 82 ? 3.818 10.383 9.531 1 90.5 82 THR B CA 1
ATOM 1586 C C . THR B 1 82 ? 3.359 9.266 10.469 1 90.5 82 THR B C 1
ATOM 1588 O O . THR B 1 82 ? 2.564 8.406 10.078 1 90.5 82 THR B O 1
ATOM 1591 N N . ASP B 1 83 ? 3.848 9.273 11.664 1 90.44 83 ASP B N 1
ATOM 1592 C CA . ASP B 1 83 ? 3.395 8.328 12.68 1 90.44 83 ASP B CA 1
ATOM 1593 C C . ASP B 1 83 ? 1.889 8.445 12.906 1 90.44 83 ASP B C 1
ATOM 1595 O O . ASP B 1 83 ? 1.205 7.438 13.094 1 90.44 83 ASP B O 1
ATOM 1599 N N . LYS B 1 84 ? 1.428 9.594 12.891 1 89 84 LYS B N 1
ATOM 1600 C CA . LYS B 1 84 ? -0.003 9.828 13.07 1 89 84 LYS B CA 1
ATOM 1601 C C . LYS B 1 84 ? -0.805 9.188 11.938 1 89 84 LYS B C 1
ATOM 1603 O O . LYS B 1 84 ? -1.832 8.555 12.18 1 89 84 LYS B O 1
ATOM 1608 N N . GLN B 1 85 ? -0.348 9.359 10.766 1 90 85 GLN B N 1
ATOM 1609 C CA . GLN B 1 85 ? -1.012 8.781 9.602 1 90 85 GLN B CA 1
ATOM 1610 C C . GLN B 1 85 ? -0.995 7.258 9.656 1 90 85 GLN B C 1
ATOM 1612 O O . GLN B 1 85 ? -1.976 6.605 9.297 1 90 85 GLN B O 1
ATOM 1617 N N . PHE B 1 86 ? 0.121 6.754 10.062 1 93 86 PHE B N 1
ATOM 1618 C CA . PHE B 1 86 ? 0.225 5.305 10.18 1 93 86 PHE B CA 1
ATOM 1619 C C . PHE B 1 86 ? -0.77 4.773 11.203 1 93 86 PHE B C 1
ATOM 1621 O O . PHE B 1 86 ? -1.489 3.809 10.938 1 93 86 PHE B O 1
ATOM 1628 N N . ALA B 1 87 ? -0.812 5.406 12.352 1 90.31 87 ALA B N 1
ATOM 1629 C CA . ALA B 1 87 ? -1.712 4.996 13.422 1 90.31 87 ALA B CA 1
ATOM 1630 C C . ALA B 1 87 ? -3.172 5.129 13 1 90.31 87 ALA B C 1
ATOM 1632 O O . ALA B 1 87 ? -4.047 4.449 13.547 1 90.31 87 ALA B O 1
ATOM 1633 N N . ALA B 1 88 ? -3.418 5.996 12.039 1 91.62 88 ALA B N 1
ATOM 1634 C CA . ALA B 1 88 ? -4.785 6.285 11.609 1 91.62 88 ALA B CA 1
ATOM 1635 C C . ALA B 1 88 ? -5.242 5.297 10.539 1 91.62 88 ALA B C 1
ATOM 1637 O O . ALA B 1 88 ? -6.402 5.32 10.117 1 91.62 88 ALA B O 1
ATOM 1638 N N . ILE B 1 89 ? -4.355 4.438 10.047 1 94.5 89 ILE B N 1
ATOM 1639 C CA . ILE B 1 89 ? -4.754 3.422 9.078 1 94.5 89 ILE B CA 1
ATOM 1640 C C . ILE B 1 89 ? -5.836 2.529 9.688 1 94.5 89 ILE B C 1
ATOM 1642 O O . ILE B 1 89 ? -5.684 2.035 10.805 1 94.5 89 ILE B O 1
ATOM 1646 N N . GLU B 1 90 ? -6.938 2.383 8.977 1 95.12 90 GLU B N 1
ATOM 1647 C CA . GLU B 1 90 ? -7.945 1.413 9.383 1 95.12 90 GLU B CA 1
ATOM 1648 C C . GLU B 1 90 ? -7.648 0.031 8.812 1 95.12 90 GLU B C 1
ATOM 1650 O O . GLU B 1 90 ? -7.676 -0.16 7.594 1 95.12 90 GLU B O 1
ATOM 1655 N N . LEU B 1 91 ? -7.41 -0.871 9.688 1 95.31 91 LEU B N 1
ATOM 1656 C CA . LEU B 1 91 ? -7.043 -2.221 9.281 1 95.31 91 LEU B CA 1
ATOM 1657 C C . LEU B 1 91 ? -8.148 -3.215 9.625 1 95.31 91 LEU B C 1
ATOM 1659 O O . LEU B 1 91 ? -8.586 -3.279 10.781 1 95.31 91 LEU B O 1
ATOM 1663 N N . PHE B 1 92 ? -8.523 -3.977 8.633 1 95.12 92 PHE B N 1
ATOM 1664 C CA . PHE B 1 92 ? -9.594 -4.953 8.805 1 95.12 92 PHE B CA 1
ATOM 1665 C C . PHE B 1 92 ? -9.094 -6.359 8.5 1 95.12 92 PHE B C 1
ATOM 1667 O O . PHE B 1 92 ? -8.383 -6.574 7.516 1 95.12 92 PHE B O 1
ATOM 1674 N N . TYR B 1 93 ? -9.406 -7.246 9.289 1 93.62 93 TYR B N 1
ATOM 1675 C CA . TYR B 1 93 ? -9.32 -8.672 9 1 93.62 93 TYR B CA 1
ATOM 1676 C C . TYR B 1 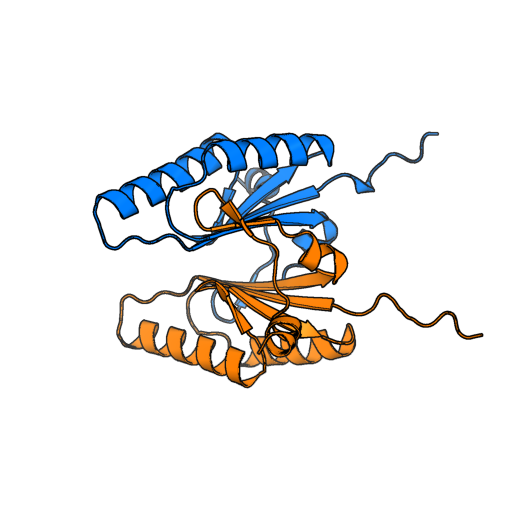93 ? -10.703 -9.273 8.781 1 93.62 93 TYR B C 1
ATOM 1678 O O . TYR B 1 93 ? -11.469 -9.438 9.734 1 93.62 93 TYR B O 1
ATOM 1686 N N . GLY B 1 94 ? -10.922 -9.539 7.531 1 92.31 94 GLY B N 1
ATOM 1687 C CA . GLY B 1 94 ? -12.32 -9.766 7.223 1 92.31 94 GLY B CA 1
ATOM 1688 C C . GLY B 1 94 ? -13.188 -8.531 7.422 1 92.31 94 GLY B C 1
ATOM 1689 O O . GLY B 1 94 ? -12.891 -7.469 6.875 1 92.31 94 GLY B O 1
ATOM 1690 N N . LYS B 1 95 ? -14.188 -8.648 8.305 1 86.31 95 LYS B N 1
ATOM 1691 C CA . LYS B 1 95 ? -15.094 -7.527 8.523 1 86.31 95 LYS B CA 1
ATOM 1692 C C . LYS B 1 95 ? -14.828 -6.863 9.875 1 86.31 95 LYS B C 1
ATOM 1694 O O . LYS B 1 95 ? -15.547 -5.949 10.273 1 86.31 95 LYS B O 1
ATOM 1699 N N . LYS B 1 96 ? -13.75 -7.359 10.469 1 88.62 96 LYS B N 1
ATOM 1700 C CA . LYS B 1 96 ? -13.453 -6.852 11.805 1 88.62 96 LYS B CA 1
ATOM 1701 C C . LYS B 1 96 ? -12.336 -5.816 11.766 1 88.62 96 LYS B C 1
ATOM 1703 O O . LYS B 1 96 ? -11.273 -6.07 11.195 1 88.62 96 LYS B O 1
ATOM 1708 N N . LEU B 1 97 ? -12.586 -4.777 12.359 1 85 97 LEU B N 1
ATOM 1709 C CA . LEU B 1 97 ? -11.57 -3.738 12.461 1 85 97 LEU B CA 1
ATOM 1710 C C . LEU B 1 97 ? -10.492 -4.133 13.461 1 85 97 LEU B C 1
ATOM 1712 O O . LEU B 1 97 ? -10.797 -4.598 14.562 1 85 97 LEU B O 1
ATOM 1716 N N . GLN B 1 98 ? -9.289 -4.055 12.922 1 81.56 98 GLN B N 1
ATOM 1717 C CA . GLN B 1 98 ? -8.172 -4.309 13.82 1 81.56 98 GLN B CA 1
ATOM 1718 C C . GLN B 1 98 ? -7.246 -3.096 13.898 1 81.56 98 GLN B C 1
ATOM 1720 O O . GLN B 1 98 ? -7.129 -2.332 12.938 1 81.56 98 GLN B O 1
ATOM 1725 N N . GLY B 1 99 ? -6.836 -2.699 15.109 1 70.62 99 GLY B N 1
ATOM 1726 C CA . GLY B 1 99 ? -5.844 -1.642 15.211 1 70.62 99 GLY B CA 1
ATOM 1727 C C . GLY B 1 99 ? -4.52 -2.002 14.57 1 70.62 99 GLY B C 1
ATOM 1728 O O . GLY B 1 99 ? -4.215 -3.182 14.375 1 70.62 99 GLY B O 1
ATOM 1729 N N . VAL B 1 100 ? -3.912 -0.931 13.945 1 71.88 100 VAL B N 1
ATOM 1730 C CA . VAL B 1 100 ? -2.586 -1.164 13.383 1 71.88 100 VAL B CA 1
ATOM 1731 C C . VAL B 1 100 ? -1.563 -1.311 14.508 1 71.88 100 VAL B C 1
ATOM 1733 O O . VAL B 1 100 ? -1.531 -0.498 15.43 1 71.88 100 VAL B O 1
ATOM 1736 N N . THR B 1 101 ? -1.103 -2.562 14.641 1 63 101 THR B N 1
ATOM 1737 C CA . THR B 1 101 ? -0.077 -2.744 15.664 1 63 101 THR B CA 1
ATOM 1738 C C . THR B 1 101 ? 1.303 -2.396 15.117 1 63 101 THR B C 1
ATOM 1740 O O . THR B 1 101 ? 1.632 -2.752 13.977 1 63 101 THR B O 1
ATOM 1743 N N . THR B 1 102 ? 1.914 -1.418 15.664 1 58.44 102 THR B N 1
ATOM 1744 C CA . THR B 1 102 ? 3.279 -1.059 15.297 1 58.44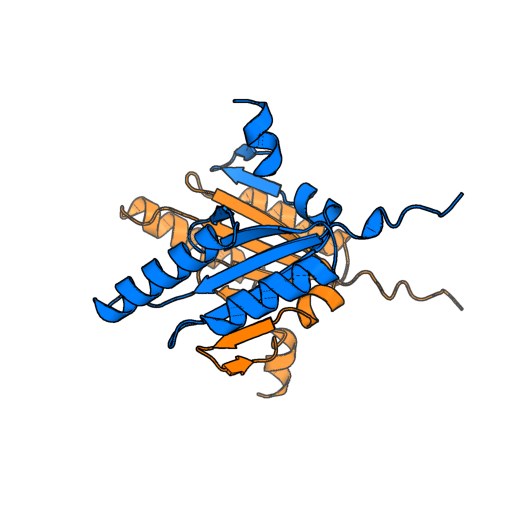 102 THR B CA 1
ATOM 1745 C C . THR B 1 102 ? 4.227 -2.23 15.523 1 58.44 102 THR B C 1
ATOM 1747 O O . THR B 1 102 ? 4.16 -2.9 16.562 1 58.44 102 THR B O 1
ATOM 1750 N N . PRO B 1 103 ? 4.742 -2.803 14.438 1 53.28 103 PRO B N 1
ATOM 1751 C CA . PRO B 1 103 ? 5.719 -3.855 14.734 1 53.28 103 PRO B CA 1
ATOM 1752 C C . PRO B 1 103 ? 6.484 -3.604 16.031 1 53.28 103 PRO B C 1
ATOM 1754 O O . PRO B 1 103 ? 6.82 -4.551 16.75 1 53.28 103 PRO B O 1
ATOM 1757 N N . GLY B 1 104 ? 6.84 -2.477 16.344 1 44.25 104 GLY B N 1
ATOM 1758 C CA . GLY B 1 104 ? 7.504 -2.215 17.609 1 44.25 104 GLY B CA 1
ATOM 1759 C C . GLY B 1 104 ? 6.641 -2.543 18.812 1 44.25 104 GLY B C 1
ATOM 1760 O O . GLY B 1 104 ? 7.156 -2.896 19.875 1 44.25 104 GLY B O 1
ATOM 1761 N N . GLN B 1 105 ? 5.43 -2.209 18.766 1 42.88 105 GLN B N 1
ATOM 1762 C CA . GLN B 1 105 ? 4.609 -2.51 19.938 1 42.88 105 GLN B CA 1
ATOM 1763 C C . GLN B 1 105 ? 4.344 -4.008 20.047 1 42.88 105 GLN B C 1
ATOM 1765 O O . GLN B 1 105 ? 3.963 -4.496 21.109 1 42.88 105 GLN B O 1
ATOM 1770 N N . GLN B 1 106 ? 4.137 -4.727 19.016 1 38.94 106 GLN B N 1
ATOM 1771 C CA . GLN B 1 106 ? 3.967 -6.156 19.234 1 38.94 106 GLN B CA 1
ATOM 1772 C C . GLN B 1 106 ? 5.109 -6.719 20.078 1 38.94 106 GLN B C 1
ATOM 1774 O O . GLN B 1 106 ? 4.996 -7.809 20.641 1 38.94 106 GLN B O 1
ATOM 1779 N N . LEU B 1 107 ? 6.234 -6.195 20.078 1 34.56 107 LEU B N 1
ATOM 1780 C CA . LEU B 1 107 ? 7.254 -6.723 20.969 1 34.56 107 LEU B CA 1
ATOM 1781 C C . LEU B 1 107 ? 6.82 -6.574 22.422 1 34.56 107 LEU B C 1
ATOM 1783 O O . LEU B 1 107 ? 7.316 -7.285 23.297 1 34.56 107 LEU B O 1
ATOM 1787 N N . GLU B 1 108 ? 6.027 -5.555 22.703 1 33.78 108 GLU B N 1
ATOM 1788 C CA . GLU B 1 108 ? 5.77 -5.477 24.125 1 33.78 108 GLU B CA 1
ATOM 1789 C C . GLU B 1 108 ? 4.789 -6.555 24.578 1 33.78 108 GLU B C 1
ATOM 1791 O O . GLU B 1 108 ? 4.523 -6.711 25.766 1 33.78 108 GLU B O 1
ATOM 1796 N N . LEU B 1 109 ? 3.898 -6.977 23.688 1 31.27 109 LEU B N 1
ATOM 1797 C CA . LEU B 1 109 ? 3.021 -7.949 24.312 1 31.27 109 LEU B CA 1
ATOM 1798 C C . LEU B 1 109 ? 3.686 -9.32 24.375 1 31.27 109 LEU B C 1
ATOM 1800 O O . LEU B 1 109 ? 3.086 -10.289 24.859 1 31.27 109 LEU B O 1
ATOM 1804 N N . PHE B 1 110 ? 4.762 -9.516 23.625 1 26.58 110 PHE B N 1
ATOM 1805 C CA . PHE B 1 110 ? 5.324 -10.797 24.031 1 26.58 110 PHE B CA 1
ATOM 1806 C C . PHE B 1 110 ? 6.164 -10.648 25.297 1 26.58 110 PHE B C 1
ATOM 1808 O O . PHE B 1 110 ? 6.785 -9.609 25.516 1 26.58 110 PHE B O 1
#

Radius of gyration: 17.88 Å; Cα contacts (8 Å, |Δi|>4): 356; chains: 2; bounding box: 40×58×50 Å

Secondary structure (DSSP, 8-state):
-----GGG-EEEEEEEE---SSHHHHHHHHHHHHHHHHTT-EEEETTEEEEEESSHHHHHHHHHHHHHT--SSSEEEEEEEEHHHHHT-EEEETTEEE----HHHHHHH-/------TT-EEEEEEEE---SSHHHHHHHHHHHHHHHHTT-EEEETTEEEEEESSHHHHHHHHHHHHHT--SSSEEEEEEEEHHHHHT-EEEETTEEE----HHHHHHH-

Sequence (220 aa):
MDRFSEYRIMWVLVLFDLPTETKKDKKAYTDFRKNLQKDGFTMFQFSIYVRHCASSENATVHINRVKSFLPEYGQVGIMCITDKQFAAIELFYGKKLQGVTTPGQQLELFMDRFSEYRIMWVLVLFDLPTETKKDKKAYTDFRKNLQKDGFTMFQFSIYVRHCASSENATVHINRVKSFLPEYGQVGIMCITDKQFAAIELFYGKKLQGVTTPGQQLELF

Foldseek 3Di:
DPPPCPFFKKKKKKFWDFDDPDPVRVVLLVVLVVQCVVLPWDDPDPGMTMDIDPGPVRVVVVVVSSVVSDGPDTDMDMDMDTPVVQQPDFDDDVPDTDGDDDPVCVVVVD/DPPPPPWFKKKKKKFWDFDDPDPVRVVLLVVLVVQCVVLPWDDPDPGMTMDIDPGPVRVVVVVVSSVVSDGPDTDMDMDMDTPVVQQPDFDDDVNDTDGDDDPVNVVVVD

InterPro domains:
  IPR019199 Virulence-associated protein D / CRISPR associated protein Cas2 [PF09827] (10-87)
  IPR021127 CRISPR-associated endonuclease Cas2 [MF_01471] (10-98)
  IPR021127 CRISPR-associated endonuclease Cas2 [TIGR01573] (10-100)